Protein AF-0000000071881124 (afdb_homodimer)

Radius of gyration: 26.6 Å; Cα contacts (8 Å, |Δi|>4): 218; chains: 2; bounding box: 69×76×37 Å

pLDDT: mean 89.13, std 13.37, range [41.62, 98.88]

Sequence (198 aa):
MEFNMFGITGDVGVGAVVGFIVGYALKKFMKIVMALIGAYVLSLFWLQQKGVITINTEALFNLTKEAAQTTLSLGEKALGILPGGAAFVAGFYLGFKKGMEFNMFGITGDVGVGAVVGFIVGYALKKFMKIVMALIGAYVLSLFWLQQKGVITINTEALFNLTKEAAQTTLSLGEKALGILPGGAAFVAGFYLGFKKG

Foldseek 3Di:
DPPPVCVCVVQLVVLLQVLLVQLLVLLVVLVVQLVVLVVVVVVVVVCVVVVNDDDPPVVSVVVSVVSNVVSVCVLVVCLVPPDGDPSNSNSNVNNNVVD/DPPPVCVCVVQLVVLLQVLLVQLLVLLVVLVVQLVVLVVVVVVVVVCVVVVNDDDPPVVSVVVSVVSNVVSVCVLVVCLVPDDGDPSNSNSNVNNNVVD

Organism: Pyrococcus furiosus (strain ATCC 43587 / DSM 3638 / JCM 8422 / Vc1) (NCBI:txid186497)

InterPro domains:
  IPR007014 FUN14 [PF04930] (13-96)

Secondary structure (DSSP, 8-state):
----HHHHHHHHHHHHHHHHHHHHHHHHHHHHHHHHHHHHHHHHHHHHHTTSEEE-HHHHHHHHHHHHHHHHHHHHHHHHHS---HHHHHHHHHHHHH-/----HHHHHHHHHHHHHHHHHHHHHHHHHHHHHHHHHHHHHHHHHHHHHTTSEEE-HHHHHHHHHHHHHHHHHHHHHHHHHS---HHHHHHHHHHHHH-

Solvent-accessible surface area (backbone atoms only — not comparable to full-atom values): 9968 Å² total; per-residue (Å²): 130,82,81,44,61,66,56,52,50,46,52,39,50,50,30,22,51,51,18,20,52,53,19,21,51,48,34,44,49,44,53,50,51,51,50,51,51,52,51,52,52,51,50,50,53,51,36,33,75,71,59,26,33,47,73,37,61,68,50,43,51,50,52,50,47,50,52,50,48,55,50,60,41,45,60,56,49,47,67,72,66,52,87,54,54,75,36,11,51,53,18,18,52,52,16,34,72,67,64,131,82,82,44,60,66,56,52,50,47,53,37,48,49,30,21,50,52,18,20,53,53,19,22,52,47,35,43,51,43,53,51,52,52,48,51,51,52,50,51,54,53,50,50,53,52,36,36,76,71,59,26,33,44,72,36,59,69,51,43,51,51,53,51,47,50,54,50,49,54,49,60,41,46,60,58,48,47,65,69,64,50,88,54,54,76,35,10,53,53,17,19,53,52,15,34,73,68,66

Structure (mmCIF, N/CA/C/O backbone):
data_AF-0000000071881124-model_v1
#
loop_
_entity.id
_entity.type
_entity.pdbx_description
1 polymer 'FUN14 family protein'
#
loop_
_atom_site.group_PDB
_atom_site.id
_atom_site.type_symbol
_atom_site.label_atom_id
_atom_site.label_alt_id
_atom_site.label_comp_id
_atom_site.label_asym_id
_atom_site.label_entity_id
_atom_site.label_seq_id
_atom_site.pdbx_PDB_ins_code
_atom_site.Cartn_x
_atom_site.Cartn_y
_atom_site.Cartn_z
_atom_site.occupancy
_atom_site.B_iso_or_equiv
_atom_site.auth_seq_id
_atom_site.auth_comp_id
_atom_site.auth_asym_id
_atom_site.auth_atom_id
_atom_site.pdbx_PDB_model_num
ATOM 1 N N . MET A 1 1 ? -44.281 -28.5 2.764 1 41.84 1 MET A N 1
ATOM 2 C CA . MET A 1 1 ? -43.562 -27.297 2.404 1 41.84 1 MET A CA 1
ATOM 3 C C . MET A 1 1 ? -44.375 -26.391 1.502 1 41.84 1 MET A C 1
ATOM 5 O O . MET A 1 1 ? -44.844 -26.812 0.436 1 41.84 1 MET A O 1
ATOM 9 N N . GLU A 1 2 ? -45.25 -25.562 1.878 1 44.81 2 GLU A N 1
ATOM 10 C CA . GLU A 1 2 ? -46.156 -24.734 1.11 1 44.81 2 GLU A CA 1
ATOM 11 C C . GLU A 1 2 ? -45.406 -23.844 0.125 1 44.81 2 GLU A C 1
ATOM 13 O O . GLU A 1 2 ? -44.469 -23.156 0.507 1 44.81 2 GLU A O 1
ATOM 18 N N . PHE A 1 3 ? -45.25 -24.375 -1.103 1 49.22 3 PHE A N 1
ATOM 19 C C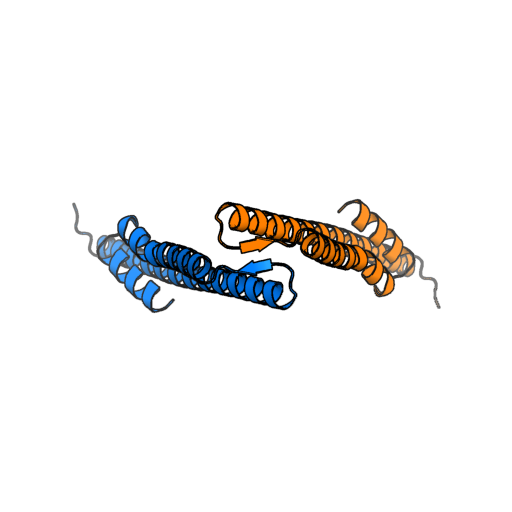A . PHE A 1 3 ? -44.75 -23.656 -2.25 1 49.22 3 PHE A CA 1
ATOM 20 C C . PHE A 1 3 ? -45.312 -22.234 -2.307 1 49.22 3 PHE A C 1
ATOM 22 O O . PHE A 1 3 ? -46.438 -22.047 -2.807 1 49.22 3 PHE A O 1
ATOM 29 N N . ASN A 1 4 ? -45.25 -21.531 -1.292 1 52.97 4 ASN A N 1
ATOM 30 C CA . ASN A 1 4 ? -45.719 -20.156 -1.468 1 52.97 4 ASN A CA 1
ATOM 31 C C . ASN A 1 4 ? -44.906 -19.406 -2.51 1 52.97 4 ASN A C 1
ATOM 33 O O . ASN A 1 4 ? -43.719 -19.188 -2.324 1 52.97 4 ASN A O 1
ATOM 37 N N . MET A 1 5 ? -45.344 -19.453 -3.742 1 57.66 5 MET A N 1
ATOM 38 C CA . MET A 1 5 ? -44.781 -18.797 -4.918 1 57.66 5 MET A CA 1
ATOM 39 C C . MET A 1 5 ? -44.188 -17.438 -4.551 1 57.66 5 MET A C 1
ATOM 41 O O . MET A 1 5 ? -43.094 -17.078 -5.02 1 57.66 5 MET A O 1
ATOM 45 N N . PHE A 1 6 ? -44.875 -16.641 -3.799 1 56.94 6 PHE A N 1
ATOM 46 C CA . PHE A 1 6 ? -44.375 -15.344 -3.387 1 56.94 6 PHE A CA 1
ATOM 47 C C . PHE A 1 6 ? -43.125 -15.484 -2.527 1 56.94 6 PHE A C 1
ATOM 49 O O . PHE A 1 6 ? -42.219 -14.68 -2.623 1 56.94 6 PHE A O 1
ATOM 56 N N . GLY A 1 7 ? -43.156 -16.469 -1.67 1 58.84 7 GLY A N 1
ATOM 57 C CA . GLY A 1 7 ? -42.031 -16.766 -0.825 1 58.84 7 GLY A CA 1
ATOM 58 C C . GLY A 1 7 ? -40.781 -17.188 -1.61 1 58.84 7 GLY A C 1
ATOM 59 O O . GLY A 1 7 ? -39.688 -16.688 -1.378 1 58.84 7 GLY A O 1
ATOM 60 N N . ILE A 1 8 ? -41.062 -18.219 -2.578 1 61.88 8 ILE A N 1
ATOM 61 C CA . ILE A 1 8 ? -39.969 -18.703 -3.449 1 61.88 8 ILE A CA 1
ATOM 62 C C . ILE A 1 8 ? -39.469 -17.547 -4.316 1 61.88 8 ILE A C 1
ATOM 64 O O . ILE A 1 8 ? -38.281 -17.328 -4.441 1 61.88 8 ILE A O 1
ATOM 68 N N . THR A 1 9 ? -40.562 -16.812 -4.887 1 68.81 9 THR A N 1
ATOM 69 C CA . THR A 1 9 ? -40.188 -15.688 -5.738 1 68.81 9 THR A CA 1
ATOM 70 C C . THR A 1 9 ? -39.406 -14.648 -4.941 1 68.81 9 THR A C 1
ATOM 72 O O . THR A 1 9 ? -38.438 -14.078 -5.441 1 68.81 9 THR A O 1
ATOM 75 N N . GLY A 1 10 ? -39.844 -14.406 -3.678 1 70.75 10 GLY A N 1
ATOM 76 C CA . GLY A 1 10 ? -39.125 -13.492 -2.807 1 70.75 10 GLY A CA 1
ATOM 77 C C . GLY A 1 10 ? -37.719 -13.953 -2.486 1 70.75 10 GLY A C 1
ATOM 78 O O . GLY A 1 10 ? -36.781 -13.18 -2.607 1 70.75 10 GLY A O 1
ATOM 79 N N . ASP A 1 11 ? -37.562 -15.25 -2.086 1 73.31 11 ASP A N 1
ATOM 80 C CA . ASP A 1 11 ? -36.281 -15.812 -1.728 1 73.31 11 ASP A CA 1
ATOM 81 C C . ASP A 1 11 ? -35.344 -15.844 -2.934 1 73.31 11 ASP A C 1
ATOM 83 O O . ASP A 1 11 ? -34.156 -15.523 -2.812 1 73.31 11 ASP A O 1
ATOM 87 N N . VAL A 1 12 ? -36.031 -16.188 -4.117 1 75.69 12 VAL A N 1
ATOM 88 C CA . VAL A 1 12 ? -35.281 -16.234 -5.359 1 75.69 12 VAL A CA 1
ATOM 89 C C . VAL A 1 12 ? -34.781 -14.836 -5.723 1 75.69 12 VAL A C 1
ATOM 91 O O . VAL A 1 12 ? -33.625 -14.648 -6.086 1 75.69 12 VAL A O 1
ATOM 94 N N . GLY A 1 13 ? -35.688 -13.852 -5.566 1 85 13 GLY A N 1
ATOM 95 C CA . GLY A 1 13 ? -35.312 -12.477 -5.863 1 85 13 GLY A CA 1
ATOM 96 C C . GLY A 1 13 ? -34.219 -11.93 -4.969 1 85 13 GLY A C 1
ATOM 97 O O . GLY A 1 13 ? -33.25 -11.344 -5.453 1 85 13 GLY A O 1
ATOM 98 N N . VAL A 1 14 ? -34.375 -12.219 -3.652 1 85.56 14 VAL A N 1
ATOM 99 C CA . VAL A 1 14 ? -33.406 -11.75 -2.688 1 85.56 14 VAL A CA 1
ATOM 100 C C . VAL A 1 14 ? -32.062 -12.438 -2.945 1 85.56 14 VAL A C 1
ATOM 102 O O . VAL A 1 14 ? -31.016 -11.789 -2.914 1 85.56 14 VAL A O 1
ATOM 105 N N . GLY A 1 15 ? -32.062 -13.727 -3.197 1 87.56 15 GLY A N 1
ATOM 106 C CA . GLY A 1 15 ? -30.844 -14.461 -3.529 1 87.56 15 GLY A CA 1
ATOM 107 C C . GLY A 1 15 ? -30.141 -13.914 -4.754 1 87.56 15 GLY A C 1
ATOM 108 O O . GLY A 1 15 ? -28.906 -13.758 -4.75 1 87.56 15 GLY A O 1
ATOM 109 N N . ALA A 1 16 ? -30.969 -13.633 -5.77 1 91.75 16 ALA A N 1
ATOM 110 C CA . ALA A 1 16 ? -30.391 -13.117 -7.008 1 91.75 16 ALA A CA 1
ATOM 111 C C . ALA A 1 16 ? -29.75 -11.75 -6.793 1 91.75 16 ALA A C 1
ATOM 113 O O . ALA A 1 16 ? -28.656 -11.492 -7.297 1 91.75 16 ALA A O 1
ATOM 114 N N . VAL A 1 17 ? -30.406 -10.906 -6.035 1 92.94 17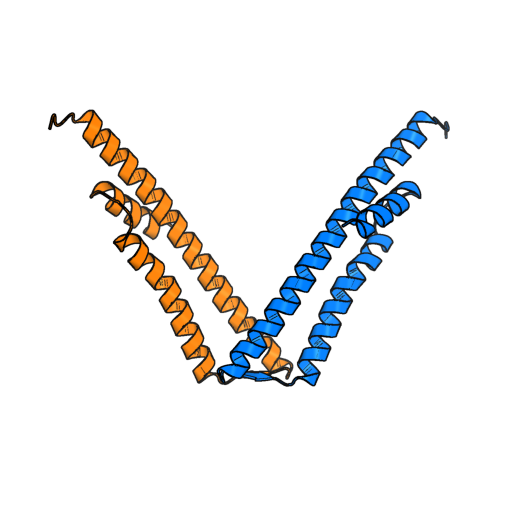 VAL A N 1
ATOM 115 C CA . VAL A 1 17 ? -29.906 -9.555 -5.777 1 92.94 17 VAL A CA 1
ATOM 116 C C . VAL A 1 17 ? -28.656 -9.609 -4.906 1 92.94 17 VAL A C 1
ATOM 118 O O . VAL A 1 17 ? -27.656 -8.969 -5.219 1 92.94 17 VAL A O 1
ATOM 121 N N . VAL A 1 18 ? -28.688 -10.398 -3.82 1 91.69 18 VAL A N 1
ATOM 122 C CA . VAL A 1 18 ? -27.547 -10.539 -2.936 1 91.69 18 VAL A CA 1
ATOM 123 C C . VAL A 1 18 ? -26.375 -11.156 -3.703 1 91.69 18 VAL A C 1
ATOM 125 O O . VAL A 1 18 ? -25.234 -10.711 -3.572 1 91.69 18 VAL A O 1
ATOM 128 N N . GLY A 1 19 ? -26.672 -12.203 -4.473 1 90.44 19 GLY A N 1
ATOM 129 C CA . GLY A 1 19 ? -25.641 -12.789 -5.316 1 90.44 19 GLY A CA 1
ATOM 130 C C . GLY A 1 19 ? -24.984 -11.781 -6.238 1 90.44 19 GLY A C 1
ATOM 131 O O . GLY A 1 19 ? -23.75 -11.758 -6.363 1 90.44 19 GLY A O 1
ATOM 132 N N . PHE A 1 20 ? -25.859 -11 -6.836 1 94.25 20 PHE A N 1
ATOM 133 C CA . PHE A 1 20 ? -25.359 -9.977 -7.746 1 94.25 20 PHE A CA 1
ATOM 134 C C . PHE A 1 20 ? -24.422 -9.023 -7.027 1 94.25 20 PHE A C 1
ATOM 136 O O . PHE A 1 20 ? -23.312 -8.742 -7.512 1 94.25 20 PHE A O 1
ATOM 143 N N . ILE A 1 21 ? -24.828 -8.523 -5.891 1 94.5 21 ILE A N 1
ATOM 144 C CA . ILE A 1 21 ? -24.031 -7.578 -5.109 1 94.5 21 ILE A CA 1
ATOM 145 C C . ILE A 1 21 ? -22.703 -8.219 -4.711 1 94.5 21 ILE A C 1
ATOM 147 O O . ILE A 1 21 ? -21.641 -7.602 -4.84 1 94.5 21 ILE A O 1
ATOM 151 N N . VAL A 1 22 ? -22.688 -9.461 -4.23 1 93.62 22 VAL A N 1
ATOM 152 C CA . VAL A 1 22 ? -21.484 -10.172 -3.805 1 93.62 22 VAL A CA 1
ATOM 153 C C . VAL A 1 22 ? -20.578 -10.398 -5.004 1 93.62 22 VAL A C 1
ATOM 155 O O . VAL A 1 22 ? -19.359 -10.18 -4.918 1 93.62 22 VAL A O 1
ATOM 158 N N . GLY A 1 23 ? -21.172 -10.867 -6.117 1 93.19 23 GLY A N 1
ATOM 159 C CA . GLY A 1 23 ? -20.391 -11.062 -7.32 1 93.19 23 GLY A CA 1
ATOM 160 C C . GLY A 1 23 ? -19.703 -9.789 -7.797 1 93.19 23 GLY A C 1
ATOM 161 O O . GLY A 1 23 ? -18.516 -9.805 -8.117 1 93.19 23 GLY A O 1
ATOM 162 N N . TYR A 1 24 ? -20.5 -8.766 -7.848 1 96.31 24 TYR A N 1
ATOM 163 C CA . TYR A 1 24 ? -19.984 -7.465 -8.281 1 96.31 24 TYR A CA 1
ATOM 164 C C . TYR A 1 24 ? -18.875 -6.992 -7.367 1 96.31 24 TYR A C 1
ATOM 166 O O . TYR A 1 24 ? -17.812 -6.555 -7.84 1 96.31 24 TYR A O 1
ATOM 174 N N . ALA A 1 25 ? -19.094 -7.078 -6.039 1 95.38 25 ALA A N 1
ATOM 175 C CA . ALA A 1 25 ? -18.109 -6.656 -5.039 1 95.38 25 ALA A CA 1
ATOM 176 C C . ALA A 1 25 ? -16.828 -7.473 -5.148 1 95.38 25 ALA A C 1
ATOM 178 O O . ALA A 1 25 ? -15.727 -6.93 -5.047 1 95.38 25 ALA A O 1
ATOM 179 N N . LEU A 1 26 ? -16.938 -8.734 -5.434 1 94.94 26 LEU A N 1
ATOM 180 C CA . LEU A 1 26 ? -15.766 -9.594 -5.531 1 94.94 26 LEU A CA 1
ATOM 181 C C . LEU A 1 26 ? -14.922 -9.227 -6.746 1 94.94 26 LEU A C 1
ATOM 183 O O . LEU A 1 26 ? -13.695 -9.148 -6.648 1 94.94 26 LEU A O 1
ATOM 187 N N . LYS A 1 27 ? -15.617 -9.016 -7.836 1 95.88 27 LYS A N 1
ATOM 188 C CA . LYS A 1 27 ? -14.883 -8.648 -9.047 1 95.88 27 LYS A CA 1
ATOM 189 C C . LYS A 1 27 ? -14.109 -7.348 -8.844 1 95.88 27 LYS A C 1
ATOM 191 O O . LYS A 1 27 ? -12.938 -7.258 -9.195 1 95.88 27 LYS A O 1
ATOM 196 N N . LYS A 1 28 ? -14.766 -6.457 -8.266 1 96.75 28 LYS A N 1
ATOM 197 C CA . LYS A 1 28 ? -14.125 -5.172 -8 1 96.75 28 LYS A CA 1
ATOM 198 C C . LYS A 1 28 ? -12.93 -5.332 -7.074 1 96.75 28 LYS A C 1
ATOM 200 O O . LYS A 1 28 ? -11.875 -4.727 -7.301 1 96.75 28 LYS A O 1
ATOM 205 N N . PHE A 1 29 ? -13.125 -6.137 -6.078 1 96.5 29 PHE A N 1
ATOM 206 C CA . PHE A 1 29 ? -12.055 -6.406 -5.121 1 96.5 29 PHE A CA 1
ATOM 207 C C . PHE A 1 29 ? -10.859 -7.051 -5.812 1 96.5 29 PHE A C 1
ATOM 209 O O . PHE A 1 29 ? -9.711 -6.648 -5.594 1 96.5 29 PHE A O 1
ATOM 216 N N . MET A 1 30 ? -11.062 -7.988 -6.691 1 96.12 30 MET A N 1
ATOM 217 C CA . MET A 1 30 ? -10 -8.688 -7.418 1 96.12 30 MET A CA 1
ATOM 218 C C . MET A 1 30 ? -9.227 -7.719 -8.305 1 96.12 30 MET A C 1
ATOM 220 O O . MET A 1 30 ? -8 -7.793 -8.391 1 96.12 30 MET A O 1
ATOM 224 N N . LYS A 1 31 ? -9.969 -6.863 -8.922 1 97.19 31 LYS A N 1
ATOM 225 C CA . LYS A 1 31 ? -9.328 -5.891 -9.797 1 97.19 31 LYS A CA 1
ATOM 226 C C . LYS A 1 31 ? -8.414 -4.953 -9.008 1 97.19 31 LYS A C 1
ATOM 228 O O . LYS A 1 31 ? -7.312 -4.633 -9.453 1 97.19 31 LYS A O 1
ATOM 233 N N . ILE A 1 32 ? -8.82 -4.586 -7.844 1 97.56 32 ILE A N 1
ATOM 234 C CA . ILE A 1 32 ? -8.016 -3.725 -6.988 1 97.56 32 ILE A CA 1
ATOM 235 C C . ILE A 1 32 ? -6.75 -4.465 -6.555 1 97.56 32 ILE A C 1
ATOM 237 O O . ILE A 1 32 ? -5.648 -3.91 -6.613 1 97.56 32 ILE A O 1
ATOM 241 N N . VAL A 1 33 ? -6.832 -5.668 -6.117 1 97.5 33 VAL A N 1
ATOM 242 C CA . VAL A 1 33 ? -5.695 -6.469 -5.672 1 97.5 33 VAL A CA 1
ATOM 243 C C . VAL A 1 33 ? -4.703 -6.641 -6.82 1 97.5 33 VAL A C 1
ATOM 245 O O . VAL A 1 33 ? -3.494 -6.496 -6.629 1 97.5 33 VAL A O 1
ATOM 248 N N . MET A 1 34 ? -5.273 -6.938 -7.973 1 97.94 34 MET A N 1
ATOM 249 C CA . MET A 1 34 ? -4.414 -7.109 -9.141 1 97.94 34 MET A CA 1
ATOM 250 C C . MET A 1 34 ? -3.648 -5.828 -9.445 1 97.94 34 MET A C 1
ATOM 252 O O . MET A 1 34 ? -2.471 -5.871 -9.805 1 97.94 34 MET A O 1
ATOM 256 N N . ALA A 1 35 ? -4.328 -4.754 -9.32 1 98.19 35 ALA A N 1
ATOM 257 C CA . ALA A 1 35 ? -3.682 -3.461 -9.539 1 98.19 35 ALA A CA 1
ATOM 258 C C . ALA A 1 35 ? -2.586 -3.219 -8.5 1 98.19 35 ALA A C 1
ATOM 260 O O . ALA A 1 35 ? -1.508 -2.721 -8.836 1 98.19 35 ALA A O 1
ATOM 261 N N . LEU A 1 36 ? -2.836 -3.564 -7.289 1 98 36 LEU A N 1
ATOM 262 C CA . LEU A 1 36 ? -1.862 -3.404 -6.215 1 98 36 LEU A CA 1
ATOM 263 C C . LEU A 1 36 ? -0.639 -4.281 -6.457 1 98 36 LEU A C 1
ATOM 265 O O . LEU A 1 36 ? 0.493 -3.859 -6.215 1 98 36 LEU A O 1
ATOM 269 N N . ILE A 1 37 ? -0.821 -5.484 -6.918 1 98.31 37 ILE A N 1
ATOM 270 C CA . ILE A 1 37 ? 0.278 -6.379 -7.258 1 98.31 37 ILE A CA 1
ATOM 271 C C . ILE A 1 37 ? 1.128 -5.758 -8.367 1 98.31 37 ILE A C 1
ATOM 273 O O . ILE A 1 37 ? 2.355 -5.703 -8.258 1 98.31 37 ILE A O 1
ATOM 277 N N . GLY A 1 38 ? 0.464 -5.355 -9.438 1 98.19 38 GLY A N 1
ATOM 278 C CA . GLY A 1 38 ? 1.181 -4.707 -10.523 1 98.19 38 GLY A CA 1
ATOM 279 C C . GLY A 1 38 ? 1.978 -3.498 -10.07 1 98.19 38 GLY A C 1
ATOM 280 O O . GLY A 1 38 ? 3.139 -3.336 -10.453 1 98.19 38 GLY A O 1
ATOM 281 N N . ALA A 1 39 ? 1.347 -2.688 -9.281 1 98.38 39 ALA A N 1
ATOM 282 C CA . ALA A 1 39 ? 2.008 -1.497 -8.75 1 98.38 39 ALA A CA 1
ATOM 283 C C . ALA A 1 39 ? 3.236 -1.874 -7.922 1 98.38 39 ALA A C 1
ATOM 285 O O . ALA A 1 39 ? 4.273 -1.212 -8.008 1 98.38 39 ALA A O 1
ATOM 286 N N . TYR A 1 40 ? 3.059 -2.854 -7.102 1 98.62 40 TYR A N 1
ATOM 287 C CA . TYR A 1 40 ? 4.176 -3.338 -6.301 1 98.62 40 TYR A CA 1
ATOM 288 C C . TYR A 1 40 ? 5.324 -3.807 -7.191 1 98.62 40 TYR A C 1
ATOM 290 O O . TYR A 1 40 ? 6.477 -3.432 -6.973 1 98.62 40 TYR A O 1
ATOM 298 N N . VAL A 1 41 ? 5.07 -4.578 -8.203 1 98.75 41 VAL A N 1
ATOM 299 C CA . VAL A 1 41 ? 6.078 -5.082 -9.125 1 98.75 41 VAL A CA 1
ATOM 300 C C . VAL A 1 41 ? 6.766 -3.91 -9.828 1 98.75 41 VAL A C 1
ATOM 302 O O . VAL A 1 41 ? 7.992 -3.881 -9.953 1 98.75 41 VAL A O 1
ATOM 305 N N . LEU A 1 42 ? 5.938 -2.967 -10.25 1 98.69 42 LEU A N 1
ATOM 306 C CA . LEU A 1 42 ? 6.492 -1.789 -10.906 1 98.69 42 LEU A CA 1
ATOM 307 C C . LEU A 1 42 ? 7.445 -1.044 -9.984 1 98.69 42 LEU A C 1
ATOM 309 O O . LEU A 1 42 ? 8.477 -0.528 -10.422 1 98.69 42 LEU A O 1
ATOM 313 N N . SER A 1 43 ? 7.09 -0.983 -8.758 1 98.56 43 SER A N 1
ATOM 314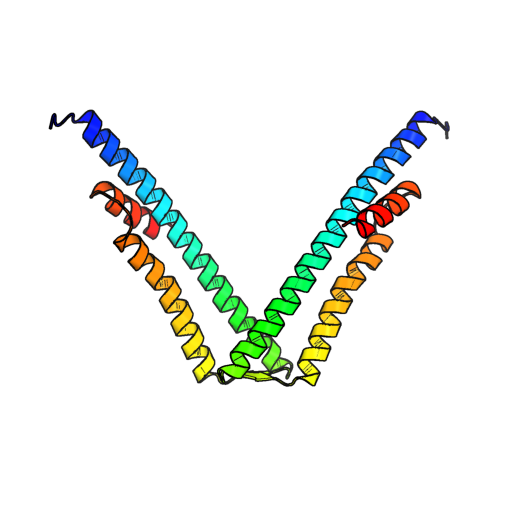 C CA . SER A 1 43 ? 7.941 -0.295 -7.797 1 98.56 43 SER A CA 1
ATOM 315 C C . SER A 1 43 ? 9.273 -1.012 -7.625 1 98.56 43 SER A C 1
ATOM 317 O O . SER A 1 43 ? 10.305 -0.37 -7.418 1 98.56 43 SER A O 1
ATOM 319 N N . LEU A 1 44 ? 9.281 -2.271 -7.73 1 98.81 44 LEU A N 1
ATOM 320 C CA . LEU A 1 44 ? 10.523 -3.037 -7.637 1 98.81 44 LEU A CA 1
ATOM 321 C C . LEU A 1 44 ? 11.438 -2.746 -8.82 1 98.81 44 LEU A C 1
ATOM 323 O O . LEU A 1 44 ? 12.648 -2.59 -8.656 1 98.81 44 LEU A O 1
ATOM 327 N N . PHE A 1 45 ? 10.828 -2.699 -9.953 1 98.69 45 PHE A N 1
ATOM 328 C CA . PHE A 1 45 ? 11.625 -2.369 -11.133 1 98.69 45 PHE A CA 1
ATOM 329 C C . PHE A 1 45 ? 12.195 -0.96 -11.023 1 98.69 45 PHE A C 1
ATOM 331 O O . PHE A 1 45 ? 13.312 -0.699 -11.469 1 98.69 45 PHE A O 1
ATOM 338 N N . TRP A 1 46 ? 11.469 -0.105 -10.5 1 98.56 46 TRP A N 1
ATOM 339 C CA . TRP A 1 46 ? 11.961 1.245 -10.25 1 98.56 46 TRP A CA 1
ATOM 340 C C . TRP A 1 46 ? 13.172 1.219 -9.32 1 98.56 46 TRP A C 1
ATOM 342 O O . TRP A 1 46 ? 14.18 1.882 -9.586 1 98.56 46 TRP A O 1
ATOM 352 N N . LEU A 1 47 ? 13.141 0.502 -8.266 1 98.62 47 LEU A N 1
ATOM 353 C CA . LEU A 1 47 ? 14.25 0.372 -7.324 1 98.62 47 LEU A CA 1
ATOM 354 C C . LEU A 1 47 ? 15.469 -0.233 -8.008 1 98.62 47 LEU A C 1
ATOM 356 O O . LEU A 1 47 ? 16.609 0.138 -7.699 1 98.62 47 LEU A O 1
ATOM 360 N N . GLN A 1 48 ? 15.141 -1.23 -8.836 1 98.75 48 GLN A N 1
ATOM 361 C CA . GLN A 1 48 ? 16.25 -1.832 -9.57 1 98.75 48 GLN A CA 1
ATOM 362 C C . GLN A 1 48 ? 16.953 -0.8 -10.445 1 98.75 48 GLN A C 1
ATOM 364 O O . GLN A 1 48 ? 18.172 -0.779 -10.531 1 98.75 48 GLN A O 1
ATOM 369 N N . GLN A 1 49 ? 16.172 0.027 -11.102 1 98.19 49 GLN A N 1
ATOM 370 C CA . GLN A 1 49 ? 16.719 1.086 -11.938 1 98.19 49 GLN A CA 1
ATOM 371 C C . GLN A 1 49 ? 17.609 2.018 -11.125 1 98.19 49 GLN A C 1
ATOM 373 O O . GLN A 1 49 ? 18.594 2.551 -11.648 1 98.19 49 GLN A O 1
ATOM 378 N N . LYS A 1 50 ? 17.344 2.16 -9.906 1 97.75 50 LYS A N 1
ATOM 379 C CA . LYS A 1 50 ? 18.109 3.049 -9.023 1 97.75 50 LYS A CA 1
ATOM 380 C C . LYS A 1 50 ? 19.297 2.326 -8.414 1 97.75 50 LYS A C 1
ATOM 382 O O . LYS A 1 50 ? 20.078 2.926 -7.672 1 97.75 50 LYS A O 1
ATOM 387 N N . GLY A 1 51 ? 19.344 1.08 -8.625 1 98.06 51 GLY A N 1
ATOM 388 C CA . GLY A 1 51 ? 20.453 0.299 -8.102 1 98.06 51 GLY A CA 1
ATOM 389 C C . GLY A 1 51 ? 20.281 -0.109 -6.656 1 98.06 51 GLY A C 1
ATOM 390 O O . GLY A 1 51 ? 21.25 -0.441 -5.973 1 98.06 51 GLY A O 1
ATOM 391 N N . VAL A 1 52 ? 19.125 -0.031 -6.172 1 98.5 52 VAL A N 1
ATOM 392 C CA . VAL A 1 52 ? 18.812 -0.346 -4.777 1 98.5 52 VAL A CA 1
ATOM 393 C C . VAL A 1 52 ? 18.656 -1.855 -4.613 1 98.5 52 VAL A C 1
ATOM 395 O O . VAL A 1 52 ? 19.031 -2.416 -3.582 1 98.5 52 VAL A O 1
ATOM 398 N N . ILE A 1 53 ? 18.156 -2.492 -5.598 1 98.88 53 ILE A N 1
ATOM 399 C CA . ILE A 1 53 ? 17.984 -3.941 -5.566 1 98.88 53 ILE A CA 1
ATOM 400 C C . ILE A 1 53 ? 18.359 -4.531 -6.926 1 98.88 53 ILE A C 1
ATOM 402 O O . ILE A 1 53 ? 18.484 -3.801 -7.914 1 98.88 53 ILE A O 1
ATOM 406 N N . THR A 1 54 ? 18.578 -5.781 -7.004 1 98.81 54 THR A N 1
ATOM 407 C CA . THR A 1 54 ? 18.672 -6.598 -8.211 1 98.81 54 THR A CA 1
ATOM 408 C C . THR A 1 54 ? 17.578 -7.672 -8.211 1 98.81 54 THR A C 1
ATOM 410 O O . THR A 1 54 ? 17.359 -8.344 -7.199 1 98.81 54 THR A O 1
ATOM 413 N N . ILE A 1 55 ? 16.984 -7.777 -9.352 1 98.75 55 ILE A N 1
ATOM 414 C CA . ILE A 1 55 ? 15.805 -8.633 -9.414 1 98.75 55 ILE A CA 1
ATOM 415 C C . ILE A 1 55 ? 16.141 -9.922 -10.148 1 98.75 55 ILE A C 1
ATOM 417 O O . ILE A 1 55 ? 16.75 -9.898 -11.211 1 98.75 55 ILE A O 1
ATOM 421 N N . ASN A 1 56 ? 15.805 -11.016 -9.523 1 98.75 56 ASN A N 1
ATOM 422 C CA . ASN A 1 56 ? 15.625 -12.25 -10.281 1 98.75 56 ASN A CA 1
ATOM 423 C C . ASN A 1 56 ? 14.273 -12.281 -10.992 1 98.75 56 ASN A C 1
ATOM 425 O O . ASN A 1 56 ? 13.266 -12.664 -10.398 1 98.75 56 ASN A O 1
ATOM 429 N N . THR A 1 57 ? 14.375 -11.977 -12.203 1 98.25 57 THR A N 1
ATOM 430 C CA . THR A 1 57 ? 13.148 -11.742 -12.953 1 98.25 57 THR A CA 1
ATOM 431 C C . THR A 1 57 ? 12.297 -13.008 -13 1 98.25 57 THR A C 1
ATOM 433 O O . THR A 1 57 ? 11.07 -12.938 -12.867 1 98.25 57 THR A O 1
ATOM 436 N N . GLU A 1 58 ? 12.914 -14.125 -13.172 1 98.44 58 GLU A N 1
ATOM 437 C CA . GLU A 1 58 ? 12.172 -15.375 -13.203 1 98.44 58 GLU A CA 1
ATOM 438 C C . GLU A 1 58 ? 11.453 -15.633 -11.883 1 98.44 58 GLU A C 1
ATOM 440 O O . GLU A 1 58 ? 10.266 -15.953 -11.867 1 98.44 58 GLU A O 1
ATOM 445 N N . ALA A 1 59 ? 12.125 -15.469 -10.789 1 98.31 59 ALA A N 1
ATOM 446 C CA . ALA A 1 59 ? 11.539 -15.672 -9.461 1 98.31 59 ALA A CA 1
ATOM 447 C C . ALA A 1 59 ? 10.422 -14.664 -9.195 1 98.31 59 ALA A C 1
ATOM 449 O O . ALA A 1 59 ? 9.383 -15.016 -8.641 1 98.31 59 ALA A O 1
ATOM 450 N N . LEU A 1 60 ? 10.656 -13.43 -9.594 1 98.5 60 LEU A N 1
ATOM 451 C CA . LEU A 1 60 ? 9.648 -12.398 -9.414 1 98.5 60 LEU A CA 1
ATOM 452 C C . LEU A 1 60 ? 8.383 -12.719 -10.203 1 98.5 60 LEU A C 1
ATOM 454 O O . LEU A 1 60 ? 7.273 -12.625 -9.68 1 98.5 60 LEU A O 1
ATOM 458 N N . PHE A 1 61 ? 8.562 -13.094 -11.438 1 98 61 PHE A N 1
ATOM 459 C CA . PHE A 1 61 ? 7.418 -13.398 -12.289 1 98 61 PHE A CA 1
ATOM 460 C C . PHE A 1 61 ? 6.656 -14.609 -11.766 1 98 61 PHE A C 1
ATOM 462 O O . PHE A 1 61 ? 5.426 -14.648 -11.836 1 98 61 PHE A O 1
ATOM 469 N N . ASN A 1 62 ? 7.371 -15.555 -11.258 1 98.44 62 ASN A N 1
ATOM 4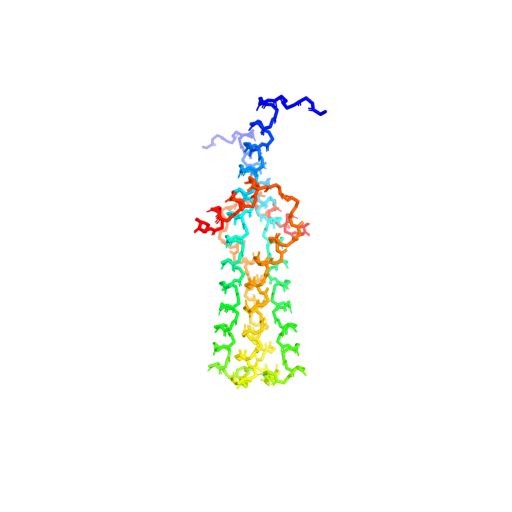70 C CA . ASN A 1 62 ? 6.719 -16.719 -10.664 1 98.44 62 ASN A CA 1
ATOM 471 C C . ASN A 1 62 ? 5.898 -16.328 -9.438 1 98.44 62 ASN A C 1
ATOM 473 O O . ASN A 1 62 ? 4.754 -16.766 -9.289 1 98.44 62 ASN A O 1
ATOM 477 N N . LEU A 1 63 ? 6.516 -15.57 -8.602 1 97.88 63 LEU A N 1
ATOM 478 C CA . LEU A 1 63 ? 5.816 -15.117 -7.406 1 97.88 63 LEU A CA 1
ATOM 479 C C . LEU A 1 63 ? 4.59 -14.289 -7.777 1 97.88 63 LEU A C 1
ATOM 481 O O . LEU A 1 63 ? 3.527 -14.438 -7.172 1 97.88 63 LEU A O 1
ATOM 485 N N . THR A 1 64 ? 4.715 -13.391 -8.703 1 98.19 64 THR A N 1
ATOM 486 C CA . THR A 1 64 ? 3.627 -12.539 -9.172 1 98.19 64 THR A CA 1
ATOM 487 C C . THR A 1 64 ? 2.506 -13.375 -9.781 1 98.19 64 THR A C 1
ATOM 489 O O . THR A 1 64 ? 1.326 -13.109 -9.547 1 98.19 64 THR A O 1
ATOM 492 N N . LYS A 1 65 ? 2.932 -14.375 -10.539 1 98.12 65 LYS A N 1
ATOM 493 C CA . LYS A 1 65 ? 1.956 -15.297 -11.125 1 98.12 65 LYS A CA 1
ATOM 494 C C . LYS A 1 65 ? 1.172 -16.031 -10.039 1 98.12 65 LYS A C 1
ATOM 496 O O . LYS A 1 65 ? -0.052 -16.141 -10.125 1 98.12 65 LYS A O 1
ATOM 501 N N . GLU A 1 66 ? 1.875 -16.453 -9.117 1 97.81 66 GLU A N 1
ATOM 502 C CA . GLU A 1 66 ? 1.225 -17.156 -8.008 1 97.81 66 GLU A CA 1
ATOM 503 C C . GLU A 1 66 ? 0.251 -16.234 -7.277 1 97.81 66 GLU A C 1
ATOM 505 O O . GLU A 1 66 ? -0.87 -16.641 -6.957 1 97.81 66 GLU A O 1
ATOM 510 N N . ALA A 1 67 ? 0.696 -15.07 -7.008 1 97.06 67 ALA A N 1
ATOM 511 C CA . ALA A 1 67 ? -0.162 -14.102 -6.336 1 97.06 67 ALA A CA 1
ATOM 512 C C . ALA A 1 67 ? -1.39 -13.773 -7.184 1 97.06 67 ALA A C 1
ATOM 514 O O . ALA A 1 67 ? -2.506 -13.695 -6.664 1 97.06 67 ALA A O 1
ATOM 515 N N . ALA A 1 68 ? -1.178 -13.531 -8.453 1 97 68 ALA A N 1
ATOM 516 C CA . ALA A 1 68 ? -2.275 -13.258 -9.383 1 97 68 ALA A CA 1
ATOM 517 C C . ALA A 1 68 ? -3.256 -14.422 -9.43 1 97 68 ALA A C 1
ATOM 519 O O . ALA A 1 68 ? -4.473 -14.227 -9.367 1 97 68 ALA A O 1
ATOM 520 N N . GLN A 1 69 ? -2.697 -15.602 -9.5 1 96.88 69 GLN A N 1
ATOM 521 C CA . GLN A 1 69 ? -3.527 -16.797 -9.57 1 96.88 69 GLN A CA 1
ATOM 522 C C . GLN A 1 69 ? -4.328 -16.984 -8.281 1 96.88 69 GLN A C 1
ATOM 524 O O . GLN A 1 69 ? -5.492 -17.391 -8.32 1 96.88 69 GLN A O 1
ATOM 529 N N . THR A 1 70 ? -3.678 -16.75 -7.188 1 96.25 70 THR A N 1
ATOM 530 C CA . THR A 1 70 ? -4.383 -16.828 -5.914 1 96.25 70 THR A CA 1
ATOM 531 C C . THR A 1 70 ? -5.559 -15.859 -5.883 1 96.25 70 THR A C 1
ATOM 533 O O . THR A 1 70 ? -6.652 -16.203 -5.43 1 96.25 70 THR A O 1
ATOM 536 N N . THR A 1 71 ? -5.316 -14.68 -6.34 1 95.38 71 THR A N 1
ATOM 537 C CA . THR A 1 71 ? -6.367 -13.672 -6.398 1 95.38 71 THR A CA 1
ATOM 538 C C . THR A 1 71 ? -7.484 -14.109 -7.344 1 95.38 71 THR A C 1
ATOM 540 O O . THR A 1 71 ? -8.664 -14.023 -6.996 1 95.38 71 THR A O 1
ATOM 543 N N . LEU A 1 72 ? -7.141 -14.617 -8.484 1 92.25 72 LEU A N 1
ATOM 544 C CA . LEU A 1 72 ? -8.109 -15.047 -9.484 1 92.25 72 LEU A CA 1
ATOM 545 C C . LEU A 1 72 ? -8.914 -16.234 -8.984 1 92.25 72 LEU A C 1
ATOM 547 O O . LEU A 1 72 ? -10.094 -16.375 -9.312 1 92.25 72 LEU A O 1
ATOM 551 N N . SER A 1 73 ? -8.312 -16.969 -8.102 1 93.06 73 SER A N 1
ATOM 552 C CA . SER A 1 73 ? -8.969 -18.172 -7.594 1 93.06 73 SER A CA 1
ATOM 553 C C . SER A 1 73 ? -10.016 -17.812 -6.539 1 93.06 73 SER A C 1
ATOM 555 O O . SER A 1 73 ? -10.883 -18.625 -6.227 1 93.06 73 SER A O 1
ATOM 557 N N . LEU A 1 74 ? -9.836 -16.656 -5.98 1 88.56 74 LEU A N 1
ATOM 558 C CA . LEU A 1 74 ? -10.828 -16.219 -5.008 1 88.56 74 LEU A CA 1
ATOM 559 C C . LEU A 1 74 ? -12.227 -16.25 -5.609 1 88.56 74 LEU A C 1
ATOM 561 O O . LEU A 1 74 ? -13.195 -16.578 -4.922 1 88.56 74 LEU A O 1
ATOM 565 N N . GLY A 1 75 ? -12.32 -15.805 -6.82 1 83.31 75 GLY A N 1
ATOM 566 C CA . GLY A 1 75 ? -13.602 -15.883 -7.5 1 83.31 75 GLY A CA 1
ATOM 567 C C . GLY A 1 75 ? -14.188 -17.281 -7.504 1 83.31 75 GLY A C 1
ATOM 568 O O . GLY A 1 75 ? -15.367 -17.469 -7.203 1 83.31 75 GLY A O 1
ATOM 569 N N . GLU A 1 76 ? -13.312 -18.172 -7.773 1 84.31 76 GLU A N 1
ATOM 570 C CA . GLU A 1 76 ? -13.75 -19.562 -7.836 1 84.31 76 GLU A CA 1
ATOM 571 C C . GLU A 1 76 ? -14.117 -20.094 -6.453 1 84.31 76 GLU A C 1
ATOM 573 O O . GLU A 1 76 ? -15.125 -20.797 -6.297 1 84.31 76 GLU A O 1
ATOM 578 N N . LYS A 1 77 ? -13.359 -19.719 -5.539 1 86 77 LYS A N 1
ATOM 579 C CA . LYS A 1 77 ? -13.594 -20.188 -4.176 1 86 77 LYS A CA 1
ATOM 580 C C . LYS A 1 77 ? -14.859 -19.562 -3.594 1 86 77 LYS A C 1
ATOM 582 O O . LYS A 1 77 ? -15.617 -20.25 -2.896 1 86 77 LYS A O 1
ATOM 587 N N . ALA A 1 78 ? -15.047 -18.344 -3.867 1 81.56 78 ALA A N 1
ATOM 588 C CA . ALA A 1 78 ? -16.25 -17.672 -3.395 1 81.56 78 ALA A CA 1
ATOM 589 C C . ALA A 1 78 ? -17.516 -18.344 -3.945 1 81.56 78 ALA A C 1
ATOM 591 O O . ALA A 1 78 ? -18.469 -18.578 -3.207 1 81.56 78 ALA A O 1
ATOM 592 N N . LEU A 1 79 ? -17.438 -18.75 -5.172 1 77.75 79 LEU A N 1
ATOM 593 C CA . LEU A 1 79 ? -18.578 -19.422 -5.777 1 77.75 79 LEU A CA 1
ATOM 594 C C . LEU A 1 79 ? -18.844 -20.766 -5.109 1 77.75 79 LEU A C 1
ATOM 596 O O . LEU A 1 79 ? -19.984 -21.219 -5.031 1 77.75 79 LEU A O 1
ATOM 600 N N . GLY A 1 80 ? -17.688 -21.297 -4.574 1 79 80 GLY A N 1
ATOM 601 C CA . GLY A 1 80 ? -17.797 -22.609 -3.984 1 79 80 GLY A CA 1
ATOM 602 C C . GLY A 1 80 ? -18.359 -22.594 -2.572 1 79 80 GLY A C 1
ATOM 603 O O . GLY A 1 80 ? -18.922 -23.594 -2.105 1 79 80 GLY A O 1
ATOM 604 N N . ILE A 1 81 ? -18.188 -21.469 -1.901 1 77.19 81 ILE A N 1
ATOM 605 C CA . ILE A 1 81 ? -18.578 -21.438 -0.494 1 77.19 81 ILE A CA 1
ATOM 606 C C . ILE A 1 81 ? -19.859 -20.625 -0.329 1 77.19 81 ILE A C 1
ATOM 608 O O . ILE A 1 81 ? -20.5 -20.656 0.729 1 77.19 81 ILE A O 1
ATOM 612 N N . LEU A 1 82 ? -20.094 -19.797 -1.188 1 73.44 82 LEU A N 1
ATOM 613 C CA . LEU A 1 82 ? -21.234 -18.906 -1.021 1 73.44 82 LEU A CA 1
ATOM 614 C C . LEU A 1 82 ? -22.547 -19.688 -0.998 1 73.44 82 LEU A C 1
ATOM 616 O O . LEU A 1 82 ? -22.734 -20.609 -1.788 1 73.44 82 LEU A O 1
ATOM 620 N N . PRO A 1 83 ? -23.281 -19.406 0.154 1 67.62 83 PRO A N 1
ATOM 621 C CA . PRO A 1 83 ? -24.594 -20.031 0.345 1 67.62 83 PRO A CA 1
ATOM 622 C C . PRO A 1 83 ? -25.594 -19.656 -0.743 1 67.62 83 PRO A C 1
ATOM 624 O O . PRO A 1 83 ? -25.562 -18.516 -1.239 1 67.62 83 PRO A O 1
ATOM 627 N N . GLY A 1 84 ? -25.734 -20.406 -1.94 1 66.69 84 GLY A N 1
ATOM 628 C CA . GLY A 1 84 ? -26.844 -19.781 -2.637 1 66.69 84 GLY A CA 1
ATOM 629 C C . GLY A 1 84 ? -27.609 -20.766 -3.514 1 66.69 84 GLY A C 1
ATOM 630 O O . GLY A 1 84 ? -27.141 -21.859 -3.807 1 66.69 84 GLY A O 1
ATOM 631 N N . GLY A 1 85 ? -28.797 -20.562 -3.498 1 79.88 85 GLY A N 1
ATOM 632 C CA . GLY A 1 85 ? -29.719 -21.188 -4.445 1 79.88 85 GLY A CA 1
ATOM 633 C C . GLY A 1 85 ? -29.406 -20.828 -5.887 1 79.88 85 GLY A C 1
ATOM 634 O O . GLY A 1 85 ? -28.453 -20.109 -6.164 1 79.88 85 GLY A O 1
ATOM 635 N N . ALA A 1 86 ? -30.047 -21.516 -6.723 1 86.5 86 ALA A N 1
ATOM 636 C CA . ALA A 1 86 ? -29.891 -21.281 -8.156 1 86.5 86 ALA A CA 1
ATOM 637 C C . ALA A 1 86 ? -29.938 -19.781 -8.484 1 86.5 86 ALA A C 1
ATOM 639 O O . ALA A 1 86 ? -29.172 -19.297 -9.312 1 86.5 86 ALA A O 1
ATOM 640 N N . ALA A 1 87 ? -30.719 -19.172 -7.684 1 87.56 87 ALA A N 1
ATOM 641 C CA . ALA A 1 87 ? -30.875 -17.75 -7.934 1 87.56 87 ALA A CA 1
ATOM 642 C C . ALA A 1 87 ? -29.641 -16.969 -7.48 1 87.56 87 ALA A C 1
ATOM 644 O O . ALA A 1 87 ? -29.234 -16.016 -8.141 1 87.56 87 ALA A O 1
ATOM 645 N N . PHE A 1 88 ? -29.062 -17.281 -6.328 1 89.12 88 PHE A N 1
ATOM 646 C CA . PHE A 1 88 ? -27.859 -16.656 -5.812 1 89.12 88 PHE A CA 1
ATOM 647 C C . PHE A 1 88 ? -26.703 -16.812 -6.789 1 89.12 88 PHE A C 1
ATOM 649 O O . PHE A 1 88 ? -26.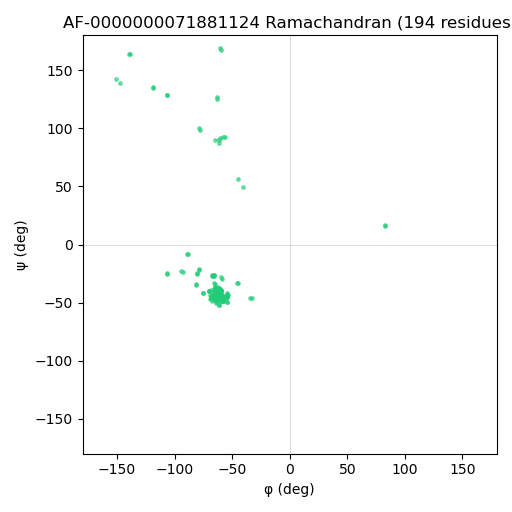016 -15.844 -7.117 1 89.12 88 PHE A O 1
ATOM 656 N N . VAL A 1 89 ? -26.531 -18.031 -7.234 1 90.5 89 VAL A N 1
ATOM 657 C CA . VAL A 1 89 ? -25.422 -18.359 -8.125 1 90.5 89 VAL A CA 1
ATOM 658 C C . VAL A 1 89 ? -25.562 -17.578 -9.43 1 90.5 89 VAL A C 1
ATOM 660 O O . VAL A 1 89 ? -24.578 -17.047 -9.953 1 90.5 89 VAL A O 1
ATOM 663 N N . ALA A 1 90 ? -26.781 -17.562 -9.922 1 92.19 90 ALA A N 1
ATOM 664 C CA . ALA A 1 90 ? -27.031 -16.812 -11.156 1 92.19 90 ALA A CA 1
ATOM 665 C C . ALA A 1 90 ? -26.719 -15.328 -10.961 1 92.19 90 ALA A C 1
ATOM 667 O O . ALA A 1 90 ? -26.094 -14.703 -11.82 1 92.19 90 ALA A O 1
ATOM 668 N N . GLY A 1 91 ? -27.219 -14.844 -9.883 1 91.25 91 GLY A N 1
ATOM 669 C CA . GLY A 1 91 ? -26.938 -13.461 -9.57 1 91.25 91 GLY A CA 1
ATOM 670 C C . GLY A 1 91 ? -25.453 -13.18 -9.406 1 91.25 91 GLY A C 1
ATOM 671 O O . GLY A 1 91 ? -24.953 -12.156 -9.883 1 91.25 91 GLY A O 1
ATOM 672 N N . PHE A 1 92 ? -24.828 -14.031 -8.703 1 92.69 92 PHE A N 1
ATOM 673 C CA . PHE A 1 92 ? -23.391 -13.906 -8.477 1 92.69 92 PHE A CA 1
ATOM 674 C C . PHE A 1 92 ? -22.641 -13.812 -9.797 1 92.69 92 PHE A C 1
ATOM 676 O O . PHE A 1 92 ? -21.797 -12.93 -9.977 1 92.69 92 PHE A O 1
ATOM 683 N N . TYR A 1 93 ? -22.953 -14.742 -10.688 1 92.06 93 TYR A N 1
ATOM 684 C CA . TYR A 1 93 ? -22.266 -14.773 -11.984 1 92.06 93 TYR A CA 1
ATOM 685 C C . TYR A 1 93 ? -22.484 -13.469 -12.742 1 92.06 93 TYR A C 1
ATOM 687 O O . TYR A 1 93 ? -21.562 -12.93 -13.352 1 92.06 93 TYR A O 1
ATOM 695 N N . LEU A 1 94 ? -23.641 -12.969 -12.68 1 94.25 94 LEU A N 1
ATOM 696 C CA . LEU A 1 94 ? -23.953 -11.727 -13.375 1 94.25 94 LEU A CA 1
ATOM 697 C C . LEU A 1 94 ? -23.219 -10.547 -12.742 1 94.25 94 LEU A C 1
ATOM 699 O O . LEU A 1 94 ? -22.688 -9.695 -13.445 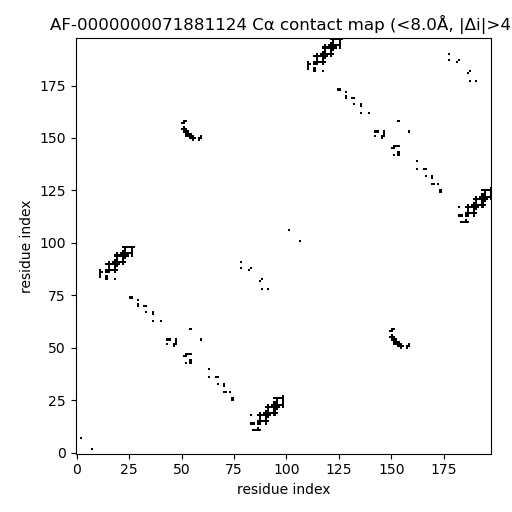1 94.25 94 LEU A O 1
ATOM 703 N N . GLY A 1 95 ? -23.297 -10.555 -11.461 1 93.44 95 GLY A N 1
ATOM 704 C CA . GLY A 1 95 ? -22.562 -9.516 -10.758 1 93.44 95 GLY A CA 1
ATOM 705 C C . GLY A 1 95 ? -21.062 -9.547 -11.023 1 93.44 95 GLY A C 1
ATOM 706 O O . GLY A 1 95 ? -20.438 -8.508 -11.227 1 93.44 95 GLY A O 1
ATOM 707 N N . PHE A 1 96 ? -20.594 -10.688 -11.055 1 93.5 96 PHE A N 1
ATOM 708 C CA . PHE A 1 96 ? -19.172 -10.875 -11.297 1 93.5 96 PHE A CA 1
ATOM 709 C C . PHE A 1 96 ? -18.781 -10.422 -12.695 1 93.5 96 PHE A C 1
ATOM 711 O O . PHE A 1 96 ? -17.75 -9.781 -12.891 1 93.5 96 PHE A O 1
ATOM 718 N N . LYS A 1 97 ? -19.578 -10.711 -13.602 1 94.19 97 LYS A N 1
ATOM 719 C CA . LYS A 1 97 ? -19.312 -10.32 -14.984 1 94.19 97 LYS A CA 1
ATOM 720 C C . LYS A 1 97 ? -19.375 -8.805 -15.148 1 94.19 97 LYS A C 1
ATOM 722 O O . LYS A 1 97 ? -18.625 -8.227 -15.938 1 94.19 97 LYS A O 1
ATOM 727 N N . LYS A 1 98 ? -20.094 -8.172 -14.344 1 93.94 98 LYS A N 1
ATOM 728 C CA . LYS A 1 98 ? -20.312 -6.738 -14.484 1 93.94 98 LYS A CA 1
ATOM 729 C C . LYS A 1 98 ? -19.328 -5.941 -13.633 1 93.94 98 LYS A C 1
ATOM 731 O O . LYS A 1 98 ? -19.172 -4.734 -13.82 1 93.94 98 LYS A O 1
ATOM 736 N N . GLY A 1 99 ? -18.938 -6.621 -12.773 1 89.5 99 GLY A N 1
ATOM 737 C CA . GLY A 1 99 ? -18.031 -5.926 -11.867 1 89.5 99 GLY A CA 1
ATOM 738 C C . GLY A 1 99 ? -16.672 -5.633 -12.484 1 89.5 99 GLY A C 1
ATOM 739 O O . GLY A 1 99 ? -16.25 -4.477 -12.539 1 89.5 99 GLY A O 1
ATOM 740 N N . MET B 1 1 ? -9.625 49.812 13.367 1 41.62 1 MET B N 1
ATOM 741 C CA . MET B 1 1 ? -9.789 48.344 13.5 1 41.62 1 MET B CA 1
ATOM 742 C C . MET B 1 1 ? -10.453 48 14.828 1 41.62 1 MET B C 1
ATOM 744 O O . MET B 1 1 ? -9.945 48.375 15.891 1 41.62 1 MET B O 1
ATOM 748 N N . GLU B 1 2 ? -11.672 48 15.07 1 45.56 2 GLU B N 1
ATOM 749 C CA . GLU B 1 2 ? -12.422 47.812 16.312 1 45.56 2 GLU B CA 1
ATOM 750 C C . GLU B 1 2 ? -12.094 46.469 16.938 1 45.56 2 GLU B C 1
ATOM 752 O O . GLU B 1 2 ? -12.156 45.438 16.281 1 45.56 2 GLU B O 1
ATOM 757 N N . PHE B 1 3 ? -11.094 46.531 17.844 1 49.59 3 PHE B N 1
ATOM 758 C CA . PHE B 1 3 ? -10.727 45.406 18.688 1 49.59 3 PHE B CA 1
ATOM 759 C C . PHE B 1 3 ? -11.969 44.75 19.266 1 49.59 3 PHE B C 1
ATOM 761 O O . PHE B 1 3 ? -12.531 45.188 20.266 1 49.59 3 PHE B O 1
ATOM 768 N N . ASN B 1 4 ? -12.836 44.344 18.469 1 53.66 4 ASN B N 1
ATOM 769 C CA . ASN B 1 4 ? -13.93 43.625 19.094 1 53.66 4 ASN B CA 1
ATOM 770 C C . ASN B 1 4 ? -13.445 42.312 19.734 1 53.66 4 ASN B C 1
ATOM 772 O O . ASN B 1 4 ? -12.945 41.438 19.031 1 53.66 4 ASN B O 1
ATOM 776 N N . MET B 1 5 ? -13.07 42.406 20.984 1 57.53 5 MET B N 1
ATOM 777 C CA . MET B 1 5 ? -12.602 41.312 21.844 1 57.53 5 MET B CA 1
ATOM 778 C C . MET B 1 5 ? -13.289 40 21.5 1 57.53 5 MET B C 1
ATOM 780 O O . MET B 1 5 ? -12.648 38.938 21.453 1 57.53 5 MET B O 1
ATOM 784 N N . PHE B 1 6 ? -14.586 40 21.328 1 56.88 6 PHE B N 1
ATOM 785 C CA . PHE B 1 6 ? -15.32 38.781 20.984 1 56.88 6 PHE B CA 1
ATOM 786 C C . PHE B 1 6 ? -14.891 38.281 19.625 1 56.88 6 PHE B C 1
ATOM 788 O O . PHE B 1 6 ? -14.812 37.062 19.406 1 56.88 6 PHE B O 1
ATOM 795 N N . GLY B 1 7 ? -14.664 39.188 18.719 1 58.75 7 GLY B N 1
ATOM 796 C CA . GLY B 1 7 ? -14.195 38.844 17.391 1 58.75 7 GLY B CA 1
ATOM 797 C C . GLY B 1 7 ? -12.82 38.219 17.391 1 58.75 7 GLY B C 1
ATOM 798 O O . GLY B 1 7 ? -12.602 37.188 16.75 1 58.75 7 GLY B O 1
ATOM 799 N N . ILE B 1 8 ? -11.844 38.969 18.141 1 61.81 8 ILE B N 1
ATOM 800 C CA . ILE B 1 8 ? -10.484 38.438 18.281 1 61.81 8 ILE B CA 1
ATOM 801 C C . ILE B 1 8 ? -10.508 37.094 19 1 61.81 8 ILE B C 1
ATOM 803 O O . ILE B 1 8 ? -9.867 36.156 18.562 1 61.81 8 ILE B O 1
ATOM 807 N N . THR B 1 9 ? -11.367 37.125 20.141 1 68.69 9 THR B N 1
ATOM 808 C CA . THR B 1 9 ? -11.453 35.875 20.906 1 68.69 9 THR B CA 1
ATOM 809 C C . THR B 1 9 ? -12.039 34.781 20.047 1 68.69 9 THR B C 1
ATOM 811 O O . THR B 1 9 ? -11.578 33.625 20.109 1 68.69 9 THR B O 1
ATOM 814 N N . GLY B 1 10 ? -13.047 35.125 19.203 1 70.62 10 GLY B N 1
ATOM 815 C CA . GLY B 1 10 ? -13.625 34.156 18.297 1 70.62 10 GLY B CA 1
ATOM 816 C C . GLY B 1 10 ? -12.641 33.656 17.25 1 70.62 10 GLY B C 1
ATOM 817 O O . GLY B 1 10 ? -12.508 32.438 17.047 1 70.62 10 GLY B O 1
ATOM 818 N N . ASP B 1 11 ? -11.914 34.594 16.594 1 73.81 11 ASP B N 1
ATOM 819 C CA . ASP B 1 11 ? -10.945 34.25 15.547 1 73.81 11 ASP B CA 1
ATOM 820 C C . ASP B 1 11 ? -9.789 33.469 16.125 1 73.81 11 ASP B C 1
ATOM 822 O O . ASP B 1 11 ? -9.336 32.469 15.523 1 73.81 11 ASP B O 1
ATOM 826 N N . VAL B 1 12 ? -9.406 33.938 17.422 1 75.81 12 VAL B N 1
ATOM 827 C CA . VAL B 1 12 ? -8.328 33.25 18.125 1 75.81 12 VAL B CA 1
ATOM 828 C C . VAL B 1 12 ? -8.758 31.812 18.469 1 75.81 12 VAL B C 1
ATOM 830 O O . VAL B 1 12 ? -8.008 30.859 18.266 1 75.81 12 VAL B O 1
ATOM 833 N N . GLY B 1 13 ? -10 31.688 18.922 1 85.25 13 GLY B N 1
ATOM 834 C CA . GLY B 1 13 ? -10.531 30.391 19.266 1 85.25 13 GLY B CA 1
ATOM 835 C C . GLY B 1 13 ? -10.648 29.453 18.078 1 85.25 13 GLY B C 1
ATOM 836 O O . GLY B 1 13 ? -10.203 28.297 18.141 1 85.25 13 GLY B O 1
ATOM 837 N N . VAL B 1 14 ? -11.188 30.016 16.984 1 85.62 14 VAL B N 1
ATOM 838 C CA . VAL B 1 14 ? -11.352 29.203 15.773 1 85.62 14 VAL B CA 1
ATOM 839 C C . VAL B 1 14 ? -9.984 28.812 15.227 1 85.62 14 VAL B C 1
ATOM 841 O O . VAL B 1 14 ? -9.781 27.656 14.82 1 85.62 14 VAL B O 1
ATOM 844 N N . GLY B 1 15 ? -9.047 29.734 15.188 1 87.69 15 GLY B N 1
ATOM 845 C CA . GLY B 1 15 ? -7.695 29.438 14.75 1 87.69 15 GLY B CA 1
ATOM 846 C C . GLY B 1 15 ? -7.031 28.328 15.562 1 87.69 15 GLY B C 1
ATOM 847 O O . GLY B 1 15 ? -6.402 27.438 15.008 1 87.69 15 GLY B O 1
ATOM 848 N N . ALA B 1 16 ? -7.223 28.469 16.875 1 91.81 16 ALA B N 1
ATOM 849 C CA . ALA B 1 16 ? -6.609 27.484 17.766 1 91.81 16 ALA B CA 1
ATOM 850 C C . ALA B 1 16 ? -7.203 26.094 17.531 1 91.81 16 ALA B C 1
ATOM 852 O O . ALA B 1 16 ? -6.473 25.094 17.484 1 91.81 16 ALA B O 1
ATOM 853 N N . VAL B 1 17 ? -8.5 26.031 17.375 1 92.94 17 VAL B N 1
ATOM 854 C CA . VAL B 1 17 ? -9.203 24.766 17.172 1 92.94 17 VAL B CA 1
ATOM 855 C C . VAL B 1 17 ? -8.828 24.172 15.82 1 92.94 17 VAL B C 1
ATOM 857 O O . VAL B 1 17 ? -8.484 23 15.727 1 92.94 17 VAL B O 1
ATOM 860 N N . VAL B 1 18 ? -8.875 24.984 14.75 1 91.88 18 VAL B N 1
ATOM 861 C CA . VAL B 1 18 ? -8.516 24.531 13.414 1 91.88 18 VAL B CA 1
ATOM 862 C C . VAL B 1 18 ? -7.051 24.094 13.391 1 91.88 18 VAL B C 1
ATOM 864 O O . VAL B 1 18 ? -6.715 23.062 12.812 1 91.88 18 VAL B O 1
ATOM 867 N N . GLY B 1 19 ? -6.191 24.922 13.992 1 90.56 19 GLY B N 1
ATOM 868 C CA . GLY B 1 19 ? -4.793 24.531 14.109 1 90.56 19 GLY B CA 1
ATOM 869 C C . GLY B 1 19 ? -4.602 23.188 14.773 1 90.56 19 GLY B C 1
ATOM 870 O O . GLY B 1 19 ? -3.822 22.359 14.297 1 90.56 19 GLY B O 1
ATOM 871 N N . PHE B 1 20 ? -5.332 23.047 15.852 1 94.38 20 PHE B N 1
ATOM 872 C CA . PHE B 1 20 ? -5.246 21.797 16.594 1 94.38 20 PHE B CA 1
ATOM 873 C C . PHE B 1 20 ? -5.645 20.625 15.711 1 94.38 20 PHE B C 1
ATOM 875 O O . PHE B 1 20 ? -4.938 19.609 15.656 1 94.38 20 PHE B O 1
ATOM 882 N N . ILE B 1 21 ? -6.754 20.719 15.031 1 94.5 21 ILE B N 1
ATOM 883 C CA . ILE B 1 21 ? -7.266 19.656 14.172 1 94.5 21 ILE B CA 1
ATOM 884 C C . ILE B 1 21 ? -6.25 19.359 13.07 1 94.5 21 ILE B C 1
ATOM 886 O O . ILE B 1 21 ? -5.949 18.203 12.789 1 94.5 21 ILE B O 1
ATOM 890 N N . VAL B 1 22 ? -5.688 20.375 12.406 1 93.69 22 VAL B N 1
ATOM 891 C CA . VAL B 1 22 ? -4.719 20.203 11.328 1 93.69 22 VAL B CA 1
ATOM 892 C C . VAL B 1 22 ? -3.447 19.562 11.875 1 93.69 22 VAL B C 1
ATOM 894 O O . VAL B 1 22 ? -2.898 18.641 11.266 1 93.69 22 VAL B O 1
ATOM 897 N N . GLY B 1 23 ? -2.98 20.078 13.023 1 93.31 23 GLY B N 1
ATOM 898 C CA . GLY B 1 23 ? -1.806 19.484 13.641 1 93.31 23 GLY B CA 1
ATOM 899 C C . GLY B 1 23 ? -1.979 18.016 13.969 1 93.31 23 GLY B C 1
ATOM 900 O O . GLY B 1 23 ? -1.104 17.203 13.664 1 93.31 23 GLY B O 1
ATOM 901 N N . TYR B 1 24 ? -3.084 17.75 14.594 1 96.44 24 TYR B N 1
ATOM 902 C CA . TYR B 1 24 ? -3.402 16.375 14.961 1 96.44 24 TYR B CA 1
ATOM 903 C C . TYR B 1 24 ? -3.475 15.477 13.734 1 96.44 24 TYR B C 1
ATOM 905 O O . TYR B 1 24 ? -2.9 14.383 13.719 1 96.44 24 TYR B O 1
ATOM 913 N N . ALA B 1 25 ? -4.188 15.938 12.695 1 95.56 25 ALA B N 1
ATOM 914 C CA . ALA B 1 25 ? -4.355 15.188 11.453 1 95.56 25 ALA B CA 1
ATOM 915 C C . ALA B 1 25 ? -3.01 14.953 10.773 1 95.56 25 ALA B C 1
ATOM 917 O O . ALA B 1 25 ? -2.748 13.867 10.258 1 95.56 25 ALA B O 1
ATOM 918 N N . LEU B 1 26 ? -2.146 15.914 10.836 1 95.12 26 LEU B N 1
ATOM 919 C CA . LEU B 1 26 ? -0.847 15.789 10.18 1 95.12 26 LEU B CA 1
ATOM 920 C C . LEU B 1 26 ? 0.012 14.742 10.883 1 95.12 26 LEU B C 1
ATOM 922 O O . LEU B 1 26 ? 0.648 13.914 10.227 1 95.12 26 LEU B O 1
ATOM 926 N N . LYS B 1 27 ? -0.014 14.812 12.188 1 96.12 27 LYS B N 1
ATOM 927 C CA . LYS B 1 27 ? 0.771 13.844 12.938 1 96.12 27 LYS B CA 1
ATOM 928 C C . LYS B 1 27 ? 0.304 12.414 12.648 1 96.12 27 LYS B C 1
ATOM 930 O O . LYS B 1 27 ? 1.12 11.531 12.391 1 96.12 27 LYS B O 1
ATOM 935 N N . LYS B 1 28 ? -0.937 12.281 12.633 1 96.94 28 LYS B N 1
ATOM 936 C CA . LYS B 1 28 ? -1.497 10.961 12.352 1 96.94 28 LYS B CA 1
ATOM 937 C C . LYS B 1 28 ? -1.122 10.5 10.945 1 96.94 28 LYS B C 1
ATOM 939 O O . LYS B 1 28 ? -0.775 9.336 10.75 1 96.94 28 LYS B O 1
ATOM 944 N N . PHE B 1 29 ? -1.215 11.406 10.031 1 96.69 29 PHE B N 1
ATOM 945 C CA . PHE B 1 29 ? -0.863 11.109 8.648 1 96.69 29 PHE B CA 1
ATOM 946 C C . PHE B 1 29 ? 0.599 10.688 8.539 1 96.69 29 PHE B C 1
ATOM 948 O O . PHE B 1 29 ? 0.921 9.703 7.879 1 96.69 29 PHE B O 1
ATOM 955 N N . MET B 1 30 ? 1.504 11.367 9.211 1 96.38 30 MET B N 1
ATOM 956 C CA . MET B 1 30 ? 2.932 11.07 9.18 1 96.38 30 MET B CA 1
ATOM 957 C C . MET B 1 30 ? 3.205 9.68 9.758 1 96.38 30 MET B C 1
ATOM 959 O O . MET B 1 30 ? 4.027 8.938 9.227 1 96.38 30 MET B O 1
ATOM 963 N N . LYS B 1 31 ? 2.518 9.398 10.797 1 97.31 31 LYS B N 1
ATOM 964 C CA . LYS B 1 31 ? 2.707 8.094 11.422 1 97.31 31 LYS B CA 1
ATOM 965 C C . LYS B 1 31 ? 2.271 6.965 10.492 1 97.31 31 LYS B C 1
ATOM 967 O O . LYS B 1 31 ? 2.943 5.934 10.406 1 97.31 31 LYS B O 1
ATOM 972 N N . ILE B 1 32 ? 1.23 7.164 9.766 1 97.69 32 ILE B N 1
ATOM 973 C CA . ILE B 1 32 ? 0.749 6.168 8.812 1 97.69 32 ILE B CA 1
ATOM 974 C C . ILE B 1 32 ? 1.768 5.996 7.691 1 97.69 32 ILE B C 1
ATOM 976 O O . ILE B 1 32 ? 2.102 4.871 7.316 1 97.69 32 ILE B O 1
ATOM 980 N N . VAL B 1 33 ? 2.271 7.035 7.125 1 97.56 33 VAL B N 1
ATOM 981 C CA . VAL B 1 33 ? 3.246 6.996 6.043 1 97.56 33 VAL B CA 1
ATOM 982 C C . VAL B 1 33 ? 4.508 6.27 6.508 1 97.56 33 VAL B C 1
ATOM 984 O O . VAL B 1 33 ? 5.043 5.422 5.789 1 97.56 33 VAL B O 1
ATOM 987 N N . MET B 1 34 ? 4.914 6.629 7.707 1 98.06 34 MET B N 1
ATOM 988 C CA . MET B 1 34 ? 6.105 5.98 8.25 1 98.06 34 MET B CA 1
ATOM 989 C C . MET B 1 34 ? 5.891 4.477 8.398 1 98.06 34 MET B C 1
ATOM 991 O O . MET B 1 34 ? 6.797 3.688 8.125 1 98.06 34 MET B O 1
ATOM 995 N N . ALA B 1 35 ? 4.742 4.137 8.82 1 98.25 35 ALA B N 1
ATOM 996 C CA . ALA B 1 35 ? 4.41 2.719 8.938 1 98.25 35 ALA B CA 1
ATOM 997 C C . ALA B 1 35 ? 4.406 2.037 7.574 1 98.25 35 ALA B C 1
ATOM 999 O O . ALA B 1 35 ? 4.887 0.911 7.434 1 98.25 35 ALA B O 1
ATOM 1000 N N . LEU B 1 36 ? 3.898 2.686 6.598 1 98.06 36 LEU B N 1
ATOM 1001 C CA . LEU B 1 36 ? 3.859 2.15 5.242 1 98.06 36 LEU B CA 1
ATOM 1002 C C . LEU B 1 36 ? 5.27 1.979 4.684 1 98.06 36 LEU B C 1
ATOM 1004 O O . LEU B 1 36 ? 5.559 0.986 4.012 1 98.06 36 LEU B O 1
ATOM 1008 N N . ILE B 1 37 ? 6.141 2.9 4.938 1 98.38 37 ILE B N 1
ATOM 1009 C CA . ILE B 1 37 ? 7.535 2.797 4.523 1 98.38 37 ILE B CA 1
ATOM 1010 C C . ILE B 1 37 ? 8.18 1.576 5.176 1 98.38 37 ILE B C 1
ATOM 1012 O O . ILE B 1 37 ? 8.82 0.771 4.496 1 98.38 37 ILE B O 1
ATOM 1016 N N . GLY B 1 38 ? 8.055 1.481 6.484 1 98.25 38 GLY B N 1
ATOM 1017 C CA . GLY B 1 38 ? 8.594 0.33 7.188 1 98.25 38 GLY B CA 1
ATOM 1018 C C . GLY B 1 38 ? 8.078 -0.993 6.652 1 98.25 38 GLY B C 1
ATOM 1019 O O . GLY B 1 38 ? 8.852 -1.931 6.449 1 98.25 38 GLY B O 1
ATOM 1020 N N . ALA B 1 39 ? 6.809 -1.038 6.438 1 98.38 39 ALA B N 1
ATOM 1021 C CA . ALA B 1 39 ? 6.191 -2.244 5.895 1 98.38 39 ALA B CA 1
ATOM 1022 C C . ALA B 1 39 ? 6.762 -2.586 4.523 1 98.38 39 ALA B C 1
ATOM 1024 O O . ALA B 1 39 ? 7.004 -3.756 4.215 1 98.38 39 ALA B O 1
ATOM 1025 N N . TYR B 1 40 ? 6.871 -1.587 3.715 1 98.62 40 TYR B N 1
ATOM 1026 C CA . TYR B 1 40 ? 7.457 -1.784 2.395 1 98.62 40 TYR B CA 1
ATOM 1027 C C . TYR B 1 40 ? 8.875 -2.338 2.506 1 98.62 40 TYR B C 1
ATOM 1029 O O . TYR B 1 40 ? 9.219 -3.312 1.833 1 98.62 40 TYR B O 1
ATOM 1037 N N . VAL B 1 41 ? 9.703 -1.792 3.342 1 98.81 41 VAL B N 1
ATOM 1038 C CA . VAL B 1 41 ? 11.07 -2.242 3.545 1 98.81 41 VAL B CA 1
ATOM 1039 C C . VAL B 1 41 ? 11.078 -3.688 4.039 1 98.81 41 VAL B C 1
ATOM 1041 O O . VAL B 1 41 ? 11.852 -4.512 3.551 1 98.81 41 VAL B O 1
ATOM 1044 N N . LEU B 1 42 ? 10.195 -3.953 4.984 1 98.69 42 LEU B N 1
ATOM 1045 C CA . LEU B 1 42 ? 10.102 -5.312 5.504 1 98.69 42 LEU B CA 1
ATOM 1046 C C . LEU B 1 42 ? 9.742 -6.297 4.395 1 98.69 42 LEU B C 1
ATOM 1048 O O . LEU B 1 42 ? 10.242 -7.422 4.367 1 98.69 42 LEU B O 1
ATOM 1052 N N . SER B 1 43 ? 8.898 -5.879 3.539 1 98.56 43 SER B N 1
ATOM 1053 C CA . SER B 1 43 ? 8.5 -6.746 2.438 1 98.56 43 SER B CA 1
ATOM 1054 C C . SER B 1 43 ? 9.672 -7.035 1.505 1 98.56 43 SER B C 1
ATOM 1056 O O . SER B 1 43 ? 9.773 -8.133 0.946 1 98.56 43 SER B O 1
ATOM 1058 N N . LEU B 1 44 ? 10.523 -6.117 1.342 1 98.81 44 LEU B N 1
ATOM 1059 C CA . LEU B 1 44 ? 11.703 -6.32 0.509 1 98.81 44 LEU B CA 1
ATOM 1060 C C . LEU B 1 44 ? 12.633 -7.352 1.133 1 98.81 44 LEU B C 1
ATOM 1062 O O . LEU B 1 44 ? 13.18 -8.211 0.432 1 98.81 44 LEU B O 1
ATOM 1066 N N . PHE B 1 45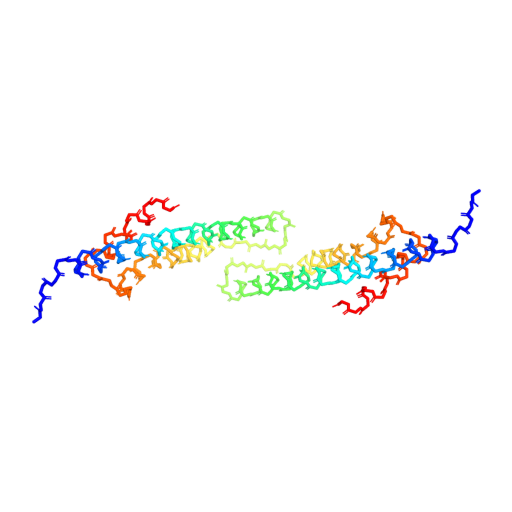 ? 12.805 -7.219 2.414 1 98.69 45 PHE B N 1
ATOM 1067 C CA . PHE B 1 45 ? 13.641 -8.203 3.092 1 98.69 45 PHE B CA 1
ATOM 1068 C C . PHE B 1 45 ? 13.023 -9.594 2.992 1 98.69 45 PHE B C 1
ATOM 1070 O O . PHE B 1 45 ? 13.742 -10.586 2.879 1 98.69 45 PHE B O 1
ATOM 1077 N N . TRP B 1 46 ? 11.805 -9.664 3.051 1 98.5 46 TRP B N 1
ATOM 1078 C CA . TRP B 1 46 ? 11.109 -10.93 2.861 1 98.5 46 TRP B CA 1
ATOM 1079 C C . TRP B 1 46 ? 11.398 -11.508 1.477 1 98.5 46 TRP B C 1
ATOM 1081 O O . TRP B 1 46 ? 11.703 -12.695 1.339 1 98.5 46 TRP B O 1
ATOM 1091 N N . LEU B 1 47 ? 11.32 -10.742 0.454 1 98.62 47 LEU B N 1
ATOM 1092 C CA . LEU B 1 47 ? 11.602 -11.172 -0.912 1 98.62 47 LEU B CA 1
ATOM 1093 C C . LEU B 1 47 ? 13.047 -11.633 -1.049 1 98.62 47 LEU B C 1
ATOM 1095 O O . LEU B 1 47 ? 13.336 -12.57 -1.793 1 98.62 47 LEU B O 1
ATOM 1099 N N . GLN B 1 48 ? 13.891 -10.836 -0.37 1 98.75 48 GLN B N 1
ATOM 1100 C CA . GLN B 1 48 ? 15.297 -11.242 -0.401 1 98.75 48 GLN B CA 1
ATOM 1101 C C . GLN B 1 48 ? 15.484 -12.625 0.203 1 98.75 48 GLN B C 1
ATOM 1103 O O . GLN B 1 48 ? 16.25 -13.445 -0.326 1 98.75 48 GLN B O 1
ATOM 1108 N N . GLN B 1 49 ? 14.797 -12.883 1.301 1 98.19 49 GLN B N 1
ATOM 1109 C CA . GLN B 1 49 ? 14.867 -14.188 1.947 1 98.19 49 GLN B CA 1
ATOM 1110 C C . GLN B 1 49 ? 14.406 -15.297 1 1 98.19 49 GLN B C 1
ATOM 1112 O O . GLN B 1 49 ? 14.914 -16.422 1.062 1 98.19 49 GLN B O 1
ATOM 1117 N N . LYS B 1 50 ? 13.57 -14.992 0.107 1 97.69 50 LYS B N 1
ATOM 1118 C CA . LYS B 1 50 ? 13.023 -15.961 -0.84 1 97.69 50 LYS B CA 1
ATOM 1119 C C . LYS B 1 50 ? 13.898 -16.062 -2.086 1 97.69 50 LYS B C 1
ATOM 1121 O O . LYS B 1 50 ? 13.625 -16.859 -2.982 1 97.69 50 LYS B O 1
ATOM 1126 N N . GLY B 1 51 ? 14.82 -15.203 -2.164 1 98.06 51 GLY B N 1
ATOM 1127 C CA . GLY B 1 51 ? 15.734 -15.219 -3.299 1 98.06 51 GLY B CA 1
ATOM 1128 C C . GLY B 1 51 ? 15.18 -14.516 -4.523 1 98.06 51 GLY B C 1
ATOM 1129 O O . GLY B 1 51 ? 15.641 -14.75 -5.645 1 98.06 51 GLY B O 1
ATOM 1130 N N . VAL B 1 52 ? 14.203 -13.758 -4.352 1 98.5 52 VAL B N 1
ATOM 1131 C CA . VAL B 1 52 ? 13.539 -13.055 -5.445 1 98.5 52 VAL B CA 1
ATOM 1132 C C . VAL B 1 52 ? 14.328 -11.797 -5.801 1 98.5 52 VAL B C 1
ATOM 1134 O O . VAL B 1 52 ? 14.406 -11.422 -6.973 1 98.5 52 VAL B O 1
ATOM 1137 N N . ILE B 1 53 ? 14.906 -11.188 -4.852 1 98.88 53 ILE B N 1
ATOM 1138 C CA . ILE B 1 53 ? 15.719 -10 -5.082 1 98.88 53 ILE B CA 1
ATOM 1139 C C . ILE B 1 53 ? 16.984 -10.062 -4.223 1 98.88 53 ILE B C 1
ATOM 1141 O O . ILE B 1 53 ? 17.062 -10.875 -3.301 1 98.88 53 ILE B O 1
ATOM 1145 N N . THR B 1 54 ? 17.938 -9.289 -4.5 1 98.81 54 THR B N 1
ATOM 1146 C CA . THR B 1 54 ? 19.094 -8.969 -3.674 1 98.81 54 THR B CA 1
ATOM 1147 C C . THR B 1 54 ? 19.141 -7.477 -3.352 1 98.81 54 THR B C 1
ATOM 1149 O O . THR B 1 54 ? 18.938 -6.641 -4.234 1 98.81 54 THR B O 1
ATOM 1152 N N . ILE B 1 55 ? 19.406 -7.234 -2.119 1 98.75 55 ILE B N 1
ATOM 1153 C CA . ILE B 1 55 ? 19.281 -5.859 -1.655 1 98.75 55 ILE B CA 1
ATOM 1154 C C . ILE B 1 55 ? 20.672 -5.25 -1.449 1 98.75 55 ILE B C 1
ATOM 1156 O O . ILE B 1 55 ? 21.547 -5.875 -0.838 1 98.75 55 ILE B O 1
ATOM 1160 N N . ASN B 1 56 ? 20.859 -4.102 -2.035 1 98.75 56 ASN B N 1
ATOM 1161 C CA . ASN B 1 56 ? 21.906 -3.207 -1.549 1 98.75 56 ASN B CA 1
ATOM 1162 C C . ASN B 1 56 ? 21.469 -2.467 -0.288 1 98.75 56 ASN B C 1
ATOM 1164 O O . ASN B 1 56 ? 20.828 -1.419 -0.369 1 98.75 56 ASN B O 1
ATOM 1168 N N . THR B 1 57 ? 21.922 -3.004 0.765 1 98.25 57 THR B N 1
ATOM 1169 C CA . THR B 1 57 ? 21.406 -2.545 2.049 1 98.25 57 THR B CA 1
ATOM 1170 C C . THR B 1 57 ? 21.719 -1.068 2.266 1 98.25 57 THR B C 1
ATOM 1172 O O . THR B 1 57 ? 20.891 -0.315 2.77 1 98.25 57 THR B O 1
ATOM 1175 N N . GLU B 1 58 ? 22.891 -0.661 1.896 1 98.44 58 GLU B N 1
ATOM 1176 C CA . GLU B 1 58 ? 23.266 0.742 2.045 1 98.44 58 GLU B CA 1
ATOM 1177 C C . GLU B 1 58 ? 22.359 1.646 1.221 1 98.44 58 GLU B C 1
ATOM 1179 O O . GLU B 1 58 ? 21.859 2.652 1.724 1 98.44 58 GLU B O 1
ATOM 1184 N N . ALA B 1 59 ? 22.109 1.31 -0.018 1 98.31 59 ALA B N 1
ATOM 1185 C CA . ALA B 1 59 ? 21.25 2.092 -0.899 1 98.31 59 ALA B CA 1
ATOM 1186 C C . ALA B 1 59 ? 19.812 2.107 -0.385 1 98.31 59 ALA B C 1
ATOM 1188 O O . ALA B 1 59 ? 19.141 3.143 -0.424 1 98.31 59 ALA B O 1
ATOM 1189 N N . LEU B 1 60 ? 19.359 0.976 0.085 1 98.5 60 LEU B N 1
ATOM 1190 C CA . LEU B 1 60 ? 18 0.885 0.622 1 98.5 60 LEU B CA 1
ATOM 1191 C C . LEU B 1 60 ? 17.844 1.775 1.851 1 98.5 60 LEU B C 1
ATOM 1193 O O . LEU B 1 60 ? 16.875 2.514 1.965 1 98.5 60 LEU B O 1
ATOM 1197 N N . PHE B 1 61 ? 18.797 1.7 2.752 1 98.06 61 PHE B N 1
ATOM 1198 C CA . PHE B 1 61 ? 18.719 2.484 3.977 1 98.06 61 PHE B CA 1
ATOM 1199 C C . PHE B 1 61 ? 18.781 3.977 3.67 1 98.06 61 PHE B C 1
ATOM 1201 O O . PHE B 1 61 ? 18.109 4.777 4.32 1 98.06 61 PHE B O 1
ATOM 1208 N N . ASN B 1 62 ? 19.562 4.328 2.699 1 98.44 62 ASN B N 1
ATOM 1209 C CA . ASN B 1 62 ? 19.625 5.727 2.287 1 98.44 62 ASN B CA 1
ATOM 1210 C C . ASN B 1 62 ? 18.297 6.203 1.713 1 98.44 62 ASN B C 1
ATOM 1212 O O . ASN B 1 62 ? 17.812 7.289 2.057 1 98.44 62 ASN B O 1
ATOM 1216 N N . LEU B 1 63 ? 17.781 5.398 0.843 1 97.88 63 LEU B N 1
ATOM 1217 C CA . LEU B 1 63 ? 16.5 5.742 0.251 1 97.88 63 LEU B CA 1
ATOM 1218 C C . LEU B 1 63 ? 15.414 5.832 1.322 1 97.88 63 LEU B C 1
ATOM 1220 O O . LEU B 1 63 ? 14.578 6.742 1.295 1 97.88 63 LEU B O 1
ATOM 1224 N N . THR B 1 64 ? 15.367 4.906 2.225 1 98.25 64 THR B N 1
ATOM 1225 C CA . THR B 1 64 ? 14.398 4.875 3.314 1 98.25 64 THR B CA 1
ATOM 1226 C C . THR B 1 64 ? 14.562 6.094 4.219 1 98.25 64 THR B C 1
ATOM 1228 O O . THR B 1 64 ? 13.57 6.695 4.641 1 98.25 64 THR B O 1
ATOM 1231 N N . LYS B 1 65 ? 15.812 6.426 4.484 1 98.19 65 LYS B N 1
ATOM 1232 C CA . LYS B 1 65 ? 16.094 7.617 5.277 1 98.19 65 LYS B CA 1
ATOM 1233 C C . LYS B 1 65 ? 15.57 8.875 4.59 1 98.19 65 LYS B C 1
ATOM 1235 O O . LYS B 1 65 ? 14.961 9.727 5.238 1 98.19 65 LYS B O 1
ATOM 1240 N N . GLU B 1 66 ? 15.82 8.93 3.346 1 97.88 66 GLU B N 1
ATOM 1241 C CA . GLU B 1 66 ? 15.336 10.078 2.584 1 97.88 66 GLU B CA 1
ATOM 1242 C C . GLU B 1 66 ? 13.812 10.156 2.611 1 97.88 66 GLU B C 1
ATOM 1244 O O . GLU B 1 66 ? 13.242 11.234 2.801 1 97.88 66 GLU B O 1
ATOM 1249 N N . ALA B 1 67 ? 13.203 9.055 2.4 1 97.12 67 ALA B N 1
ATOM 1250 C CA . ALA B 1 67 ? 11.742 9.008 2.432 1 97.12 67 ALA B CA 1
ATOM 1251 C C . ALA B 1 67 ? 11.211 9.391 3.812 1 97.12 67 ALA B C 1
ATOM 1253 O O . ALA B 1 67 ? 10.242 10.141 3.926 1 97.12 67 ALA B O 1
ATOM 1254 N N . ALA B 1 68 ? 11.805 8.828 4.844 1 97.19 68 ALA B N 1
ATOM 1255 C CA . ALA B 1 68 ? 11.422 9.141 6.215 1 97.19 68 ALA B CA 1
ATOM 1256 C C . ALA B 1 68 ? 11.602 10.633 6.504 1 97.19 68 ALA B C 1
ATOM 1258 O O . ALA B 1 68 ? 10.719 11.266 7.086 1 97.19 68 ALA B O 1
ATOM 1259 N N . GLN B 1 69 ? 12.711 11.148 6.07 1 97 69 GLN B N 1
ATOM 1260 C CA . GLN B 1 69 ? 13.008 12.555 6.297 1 97 69 GLN B CA 1
ATOM 1261 C C . GLN B 1 69 ? 12.023 13.453 5.555 1 97 69 GLN B C 1
ATOM 1263 O O . GLN B 1 69 ? 11.609 14.492 6.074 1 97 69 GLN B O 1
ATOM 1268 N N . THR B 1 70 ? 11.734 13.062 4.352 1 96.44 70 THR B N 1
ATOM 1269 C CA . THR B 1 70 ? 10.75 13.82 3.59 1 96.44 70 THR B CA 1
ATOM 1270 C C . THR B 1 70 ? 9.414 13.852 4.32 1 96.44 70 THR B C 1
ATOM 1272 O O . THR B 1 70 ? 8.758 14.898 4.395 1 96.44 70 THR B O 1
ATOM 1275 N N . THR B 1 71 ? 9.039 12.75 4.824 1 95.62 71 THR B N 1
ATOM 1276 C CA . THR B 1 71 ? 7.793 12.656 5.578 1 95.62 71 THR B CA 1
ATOM 1277 C C . THR B 1 71 ? 7.863 13.508 6.84 1 95.62 71 THR B C 1
ATOM 1279 O O . THR B 1 71 ? 6.938 14.266 7.133 1 95.62 71 THR B O 1
ATOM 1282 N N . LEU B 1 72 ? 8.938 13.445 7.555 1 92.44 72 LEU B N 1
ATOM 1283 C CA . LEU B 1 72 ? 9.117 14.195 8.789 1 92.44 72 LEU B CA 1
ATOM 1284 C C . LEU B 1 72 ? 9.148 15.695 8.523 1 92.44 72 LEU B C 1
ATOM 1286 O O . LEU B 1 72 ? 8.703 16.484 9.352 1 92.44 72 LEU B O 1
ATOM 1290 N N . SER B 1 73 ? 9.539 16.031 7.34 1 93.44 73 SER B N 1
ATOM 1291 C CA . SER B 1 73 ? 9.656 17.438 6.988 1 93.44 73 SER B CA 1
ATOM 1292 C C . SER B 1 73 ? 8.297 18.047 6.668 1 93.44 73 SER B C 1
ATOM 1294 O O . SER B 1 73 ? 8.141 19.266 6.656 1 93.44 73 SER B O 1
ATOM 1296 N N . LEU B 1 74 ? 7.387 17.172 6.34 1 89.06 74 LEU B N 1
ATOM 1297 C CA . LEU B 1 74 ? 6.039 17.656 6.082 1 89.06 74 LEU B CA 1
ATOM 1298 C C . LEU B 1 74 ? 5.516 18.469 7.266 1 89.06 74 LEU B C 1
ATOM 1300 O O . LEU B 1 74 ? 4.809 19.453 7.082 1 89.06 74 LEU B O 1
ATOM 1304 N N . GLY B 1 75 ? 5.785 17.984 8.422 1 83.88 75 GLY B N 1
ATOM 1305 C CA . GLY B 1 75 ? 5.406 18.734 9.602 1 83.88 75 GLY B CA 1
ATOM 1306 C C . GLY B 1 75 ? 5.941 20.156 9.609 1 83.88 75 GLY B C 1
ATOM 1307 O O . GLY B 1 75 ? 5.203 21.109 9.891 1 83.88 75 GLY B O 1
ATOM 1308 N N . GLU B 1 76 ? 7.164 20.219 9.258 1 84.94 76 GLU B N 1
ATOM 1309 C CA . GLU B 1 76 ? 7.82 21.531 9.234 1 84.94 76 GLU B CA 1
ATOM 1310 C C . GLU B 1 76 ? 7.262 22.406 8.125 1 84.94 76 GLU B C 1
ATOM 1312 O O . GLU B 1 76 ? 7.023 23.609 8.328 1 84.94 76 GLU B O 1
ATOM 1317 N N . LYS B 1 77 ? 7.012 21.828 7.043 1 86 77 LYS B N 1
ATOM 1318 C CA . LYS B 1 77 ? 6.5 22.578 5.895 1 86 77 LYS B CA 1
ATOM 1319 C C . LYS B 1 77 ? 5.066 23.047 6.133 1 86 77 LYS B C 1
ATOM 1321 O O . LYS B 1 77 ? 4.699 24.156 5.762 1 86 77 LYS B O 1
ATOM 1326 N N . ALA B 1 78 ? 4.359 22.188 6.703 1 82.38 78 ALA B N 1
ATOM 1327 C CA . ALA B 1 78 ? 2.979 22.547 7.016 1 82.38 78 ALA B CA 1
ATOM 1328 C C . ALA B 1 78 ? 2.926 23.75 7.949 1 82.38 78 ALA B C 1
ATOM 1330 O O . ALA B 1 78 ? 2.143 24.672 7.734 1 82.38 78 ALA B O 1
ATOM 1331 N N . LEU B 1 79 ? 3.818 23.766 8.875 1 78.12 79 LEU B N 1
ATOM 1332 C CA . LEU B 1 79 ? 3.857 24.891 9.812 1 78.12 79 LEU B CA 1
ATOM 1333 C C . LEU B 1 79 ? 4.25 26.172 9.094 1 78.12 79 LEU B C 1
ATOM 1335 O O . LEU B 1 79 ? 3.824 27.266 9.484 1 78.12 79 LEU B O 1
ATOM 1339 N N . GLY B 1 80 ? 5.023 25.922 7.984 1 79.5 80 GLY B N 1
ATOM 1340 C CA . GLY B 1 80 ? 5.523 27.094 7.27 1 79.5 80 GLY B CA 1
ATOM 1341 C C . GLY B 1 80 ? 4.496 27.703 6.336 1 79.5 80 GLY B C 1
ATOM 1342 O O . GLY B 1 80 ? 4.57 28.891 6.012 1 79.5 80 GLY B O 1
ATOM 1343 N N . ILE B 1 81 ? 3.537 26.906 5.898 1 77.56 81 ILE B N 1
ATOM 1344 C CA . ILE B 1 81 ? 2.605 27.391 4.891 1 77.56 81 ILE B CA 1
ATOM 1345 C C . ILE B 1 81 ? 1.243 27.656 5.527 1 77.56 81 ILE B C 1
ATOM 1347 O O . ILE B 1 81 ? 0.383 28.297 4.922 1 77.56 81 ILE B O 1
ATOM 1351 N N . LEU B 1 82 ? 0.963 27.047 6.52 1 74.06 82 LEU B N 1
ATOM 1352 C CA . LEU B 1 82 ? -0.373 27.141 7.098 1 74.06 82 LEU B CA 1
ATOM 1353 C C . LEU B 1 82 ? -0.657 28.562 7.562 1 74.06 82 LEU B C 1
ATOM 1355 O O . LEU B 1 82 ? 0.223 29.234 8.117 1 74.06 82 LEU B O 1
ATOM 1359 N N . PRO B 1 83 ? -1.846 29.047 7.016 1 67.25 83 PRO B N 1
ATOM 1360 C CA . PRO B 1 83 ? -2.32 30.391 7.367 1 67.25 83 PRO B CA 1
ATOM 1361 C C . PRO B 1 83 ? -2.598 30.547 8.859 1 67.25 83 PRO B C 1
ATOM 1363 O O . PRO B 1 83 ? -3.121 29.625 9.492 1 67.25 83 PRO B O 1
ATOM 1366 N N . GLY B 1 84 ? -1.521 30.938 9.789 1 66.31 84 GLY B N 1
ATOM 1367 C CA . GLY B 1 84 ? -2.225 31 11.055 1 66.31 84 GLY B CA 1
ATOM 1368 C C . GLY B 1 84 ? -1.676 32.062 11.992 1 66.31 84 GLY B C 1
ATOM 1369 O O . GLY B 1 84 ? -0.563 32.562 11.797 1 66.31 84 GLY B O 1
ATOM 1370 N N . GLY B 1 85 ? -2.547 32.656 12.562 1 79.5 85 GLY B N 1
ATOM 1371 C CA . GLY B 1 85 ? -2.281 33.531 13.711 1 79.5 85 GLY B CA 1
ATOM 1372 C C . GLY B 1 85 ? -1.637 32.781 14.867 1 79.5 85 GLY B C 1
ATOM 1373 O O . GLY B 1 85 ? -1.379 31.594 14.789 1 79.5 85 GLY B O 1
ATOM 1374 N N . ALA B 1 86 ? -1.178 33.562 15.758 1 86.75 86 ALA B N 1
ATOM 1375 C CA . ALA B 1 86 ? -0.547 33.031 16.953 1 86.75 86 ALA B CA 1
ATOM 1376 C C . ALA B 1 86 ? -1.371 31.875 17.547 1 86.75 86 ALA B C 1
ATOM 1378 O O . ALA B 1 86 ? -0.818 30.859 17.969 1 86.75 86 ALA B O 1
ATOM 1379 N N . ALA B 1 87 ? -2.611 32.062 17.359 1 87.69 87 ALA B N 1
ATOM 1380 C CA . ALA B 1 87 ? -3.502 31.062 17.922 1 87.69 87 ALA B CA 1
ATOM 1381 C C . ALA B 1 87 ? -3.484 29.781 17.094 1 87.69 87 ALA B C 1
ATOM 1383 O O . ALA B 1 87 ? -3.523 28.672 17.641 1 87.69 87 ALA B O 1
ATOM 1384 N N . PHE B 1 88 ? -3.479 29.875 15.758 1 89.38 88 PHE B N 1
ATOM 1385 C CA . PHE B 1 88 ? -3.414 28.734 14.859 1 89.38 88 PHE B CA 1
ATOM 1386 C C . PHE B 1 88 ? -2.146 27.922 15.102 1 89.38 88 PHE B C 1
ATOM 1388 O O . PHE B 1 88 ? -2.201 26.703 15.242 1 89.38 88 PHE B O 1
ATOM 1395 N N . VAL B 1 89 ? -1.06 28.609 15.164 1 90.56 89 VAL B N 1
ATOM 1396 C CA . VAL B 1 89 ? 0.243 27.984 15.328 1 90.56 89 VAL B CA 1
ATOM 1397 C C . VAL B 1 89 ? 0.291 27.234 16.672 1 90.56 89 VAL B C 1
ATOM 1399 O O . VAL B 1 89 ? 0.782 26.109 16.734 1 90.56 89 VAL B O 1
ATOM 1402 N N . ALA B 1 90 ? -0.212 27.922 17.688 1 92.31 90 ALA B N 1
ATOM 1403 C CA . ALA B 1 90 ? -0.246 27.281 19 1 92.31 90 ALA B CA 1
ATOM 1404 C C . ALA B 1 90 ? -1.103 26.016 18.984 1 92.31 90 ALA B C 1
ATOM 1406 O O . ALA B 1 90 ? -0.713 24.984 19.531 1 92.31 90 ALA B O 1
ATOM 1407 N N . GLY B 1 91 ? -2.229 26.188 18.391 1 91.5 91 GLY B N 1
ATOM 1408 C CA . GLY B 1 91 ? -3.098 25.031 18.25 1 91.5 91 GLY B CA 1
ATOM 1409 C C . GLY B 1 91 ? -2.467 23.906 17.453 1 91.5 91 GLY B C 1
ATOM 1410 O O . GLY B 1 91 ? -2.596 22.734 17.812 1 91.5 91 GLY B O 1
ATOM 1411 N N . PHE B 1 92 ? -1.877 24.281 16.359 1 92.88 92 PHE B N 1
ATOM 1412 C CA . PHE B 1 92 ? -1.207 23.312 15.508 1 92.88 92 PHE B CA 1
ATOM 1413 C C . PHE B 1 92 ? -0.181 22.5 16.297 1 92.88 92 PHE B C 1
ATOM 1415 O O . PHE B 1 92 ? -0.155 21.266 16.219 1 92.88 92 PHE B O 1
ATOM 1422 N N . TYR B 1 93 ? 0.662 23.219 17.031 1 92.31 93 TYR B N 1
ATOM 1423 C CA . TYR B 1 93 ? 1.708 22.547 17.797 1 92.31 93 TYR B CA 1
ATOM 1424 C C . TYR B 1 93 ? 1.109 21.578 18.812 1 92.31 93 TYR B C 1
ATOM 1426 O O . TYR B 1 93 ? 1.612 20.469 18.984 1 92.31 93 TYR B O 1
ATOM 1434 N N . LEU B 1 94 ? 0.068 21.969 19.406 1 94.44 94 LEU B N 1
ATOM 1435 C CA . LEU B 1 94 ? -0.578 21.109 20.391 1 94.44 94 LEU B CA 1
ATOM 1436 C C . LEU B 1 94 ? -1.203 19.891 19.734 1 94.44 94 LEU B C 1
ATOM 1438 O O . LEU B 1 94 ? -1.09 18.766 20.234 1 94.44 94 LEU B O 1
ATOM 1442 N N . GLY B 1 95 ? -1.86 20.188 18.672 1 93.56 95 GLY B N 1
ATOM 1443 C CA . GLY B 1 95 ? -2.432 19.078 17.922 1 93.56 95 GLY B CA 1
ATOM 1444 C C . GLY B 1 95 ? -1.388 18.094 17.422 1 93.56 95 GLY B C 1
ATOM 1445 O O . GLY B 1 95 ? -1.577 16.875 17.516 1 93.56 95 GLY B O 1
ATOM 1446 N N . PHE B 1 96 ? -0.355 18.625 16.984 1 93.75 96 PHE B N 1
ATOM 1447 C CA . PHE B 1 96 ? 0.733 17.812 16.469 1 93.75 96 PHE B CA 1
ATOM 1448 C C . PHE B 1 96 ? 1.35 16.969 17.578 1 93.75 96 PHE B C 1
ATOM 1450 O O . PHE B 1 96 ? 1.651 15.789 17.359 1 93.75 96 PHE B O 1
ATOM 1457 N N . LYS B 1 97 ? 1.494 17.516 18.672 1 94.38 97 LYS B N 1
ATOM 1458 C CA . LYS B 1 97 ? 2.074 16.781 19.797 1 94.38 97 LYS B CA 1
ATOM 1459 C C . LYS B 1 97 ? 1.148 15.664 20.266 1 94.38 97 LYS B C 1
ATOM 1461 O O . LYS B 1 97 ? 1.614 14.602 20.688 1 94.38 97 LYS B O 1
ATOM 1466 N N . LYS B 1 98 ? -0.075 15.82 20.062 1 94.19 98 LYS B N 1
ATOM 1467 C CA . LYS B 1 98 ? -1.057 14.867 20.562 1 94.19 98 LYS B CA 1
ATOM 1468 C C . LYS B 1 98 ? -1.375 13.797 19.516 1 94.19 98 LYS B C 1
ATOM 1470 O O . LYS B 1 98 ? -1.939 12.75 19.844 1 94.19 98 LYS B O 1
ATOM 1475 N N . G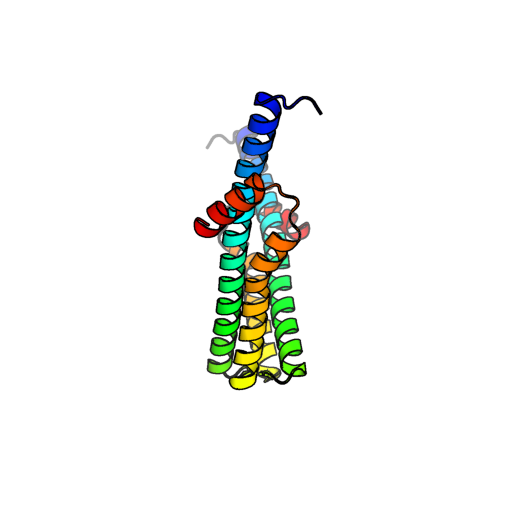LY B 1 99 ? -1.128 14.211 18.469 1 89.81 99 GLY B N 1
ATOM 1476 C CA . GLY B 1 99 ? -1.464 13.289 17.391 1 89.81 99 GLY B CA 1
ATOM 1477 C C . GLY B 1 99 ? -0.541 12.094 17.328 1 89.81 99 GLY B C 1
ATOM 1478 O O . GLY B 1 99 ? -1.001 10.945 17.312 1 89.81 99 GLY B O 1
#

Nearest PDB structures (foldseek):
  3mxz-assembly1_A  TM=5.076E-01  e=2.365E+00  Arabidopsis thaliana